Protein AF-A0AAW9HAJ2-F1 (afdb_monomer)

Solvent-accessible surface area (backbone atoms only — not comparable to full-atom values): 11663 Å² total; per-residue (Å²): 126,86,68,69,56,98,77,56,62,48,62,44,37,29,46,52,10,48,50,34,36,47,52,46,52,46,53,58,45,72,69,39,93,84,52,73,86,59,51,68,58,12,52,50,28,30,54,52,8,45,52,27,15,53,54,8,44,52,40,41,71,53,63,74,42,76,50,43,94,90,48,72,79,50,51,51,43,30,65,73,50,8,46,54,30,21,53,54,10,45,51,36,21,52,50,10,53,50,46,40,52,44,48,57,36,28,79,68,68,76,45,82,73,53,64,62,80,68,44,37,68,57,28,48,55,44,19,59,52,10,54,53,30,34,50,47,20,54,46,33,62,75,73,64,45,66,65,46,50,77,64,33,61,60,44,28,80,43,44,96,49,64,63,58,34,52,49,53,24,46,44,31,29,42,51,8,52,30,28,48,44,49,52,48,30,88,81,31,73,66,49,33,52,52,37,41,52,50,25,33,52,39,11,51,48,32,33,51,53,20,54,52,43,53,56,20,60,61,36,68,50,64,41,100,87,69,47,71,88

Structure (mmCIF, N/CA/C/O backbone):
data_AF-A0AAW9HAJ2-F1
#
_entry.id   AF-A0AAW9HAJ2-F1
#
loop_
_atom_site.group_PDB
_atom_site.id
_atom_site.type_symbol
_atom_site.label_atom_id
_atom_site.label_alt_id
_atom_site.label_comp_id
_atom_site.label_asym_id
_atom_site.label_entity_id
_atom_site.label_seq_id
_atom_site.pdbx_PDB_ins_code
_atom_site.Cartn_x
_atom_site.Cartn_y
_atom_site.Cartn_z
_atom_site.occupancy
_atom_site.B_iso_or_equiv
_atom_site.auth_seq_id
_atom_site.auth_comp_id
_atom_site.auth_asym_id
_atom_site.auth_atom_id
_atom_site.pdbx_PDB_model_num
ATOM 1 N N . MET A 1 1 ? 0.436 8.428 -34.132 1.00 35.56 1 MET A N 1
ATOM 2 C CA . MET A 1 1 ? 0.009 8.351 -32.719 1.00 35.56 1 MET A CA 1
ATOM 3 C C . MET A 1 1 ? 1.143 7.703 -31.962 1.00 35.56 1 MET A C 1
ATOM 5 O O . MET A 1 1 ? 1.607 6.671 -32.428 1.00 35.56 1 MET A O 1
ATOM 9 N N . LEU A 1 2 ? 1.625 8.312 -30.874 1.00 42.56 2 LEU A N 1
ATOM 10 C CA . LEU A 1 2 ? 2.469 7.583 -29.928 1.00 42.56 2 LEU A CA 1
ATOM 11 C C . LEU A 1 2 ? 1.650 6.361 -29.506 1.00 42.56 2 LEU A C 1
ATOM 13 O O . LEU A 1 2 ? 0.557 6.520 -28.963 1.00 42.56 2 LEU A O 1
ATOM 17 N N . MET A 1 3 ? 2.107 5.165 -29.874 1.00 46.59 3 MET A N 1
ATOM 18 C CA . MET A 1 3 ? 1.554 3.921 -29.351 1.00 46.59 3 MET A CA 1
ATOM 19 C C . MET A 1 3 ? 1.962 3.917 -27.883 1.00 46.59 3 MET A C 1
ATOM 21 O O . MET A 1 3 ? 3.061 3.500 -27.551 1.00 46.59 3 MET A O 1
ATOM 25 N N . GLN A 1 4 ? 1.165 4.547 -27.028 1.00 53.94 4 GLN A N 1
ATOM 26 C CA . GLN A 1 4 ? 1.404 4.564 -25.597 1.00 53.94 4 GLN A CA 1
ATOM 27 C C . GLN A 1 4 ? 0.392 3.615 -24.989 1.00 53.94 4 GLN A C 1
ATOM 29 O O . GLN A 1 4 ? 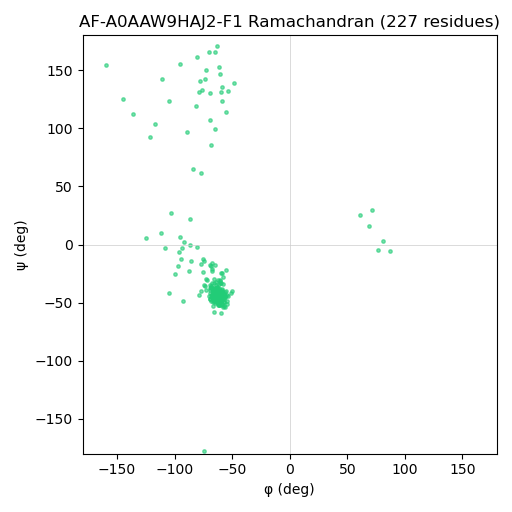-0.811 3.717 -25.241 1.00 53.94 4 GLN A O 1
ATOM 34 N N . GLY A 1 5 ? 0.912 2.639 -24.257 1.00 59.25 5 GLY A N 1
ATOM 35 C CA . GLY A 1 5 ? 0.073 1.680 -23.584 1.00 59.25 5 GLY A CA 1
ATOM 36 C C . GLY A 1 5 ? -0.821 2.314 -22.520 1.00 59.25 5 GLY A C 1
ATOM 37 O O . GLY A 1 5 ? -0.671 3.477 -22.149 1.00 59.25 5 GLY A O 1
ATOM 38 N N . ILE A 1 6 ? -1.749 1.526 -21.993 1.00 64.56 6 ILE A N 1
ATOM 39 C CA . ILE A 1 6 ? -2.512 1.856 -20.798 1.00 64.56 6 ILE A CA 1
ATOM 40 C C . ILE A 1 6 ? -1.527 1.908 -19.620 1.00 64.56 6 ILE A C 1
ATOM 42 O O . ILE A 1 6 ? -1.161 0.874 -19.064 1.00 64.56 6 ILE A O 1
ATOM 46 N N . THR A 1 7 ? -1.095 3.110 -19.235 1.00 67.12 7 THR A N 1
ATOM 47 C CA . THR A 1 7 ? -0.136 3.319 -18.143 1.00 67.12 7 THR A CA 1
ATOM 48 C C . THR A 1 7 ? -0.769 4.113 -17.000 1.00 67.12 7 THR A C 1
ATOM 50 O O . THR A 1 7 ? -0.946 5.328 -17.051 1.00 67.12 7 THR A O 1
ATOM 53 N N . TYR A 1 8 ? -1.118 3.411 -15.920 1.00 77.06 8 TYR A N 1
ATOM 54 C CA . TYR A 1 8 ? -1.532 4.025 -14.645 1.00 77.06 8 TYR A CA 1
ATOM 55 C C . TYR A 1 8 ? -0.473 3.868 -13.550 1.00 77.06 8 TYR A C 1
ATOM 57 O O . TYR A 1 8 ? -0.658 4.363 -12.436 1.00 77.06 8 TYR A O 1
ATOM 65 N N . ASN A 1 9 ? 0.622 3.170 -13.863 1.00 83.00 9 ASN A N 1
ATOM 66 C CA . ASN A 1 9 ? 1.674 2.748 -12.943 1.00 83.00 9 ASN A CA 1
ATOM 67 C C . ASN A 1 9 ? 2.199 3.892 -12.061 1.00 83.00 9 ASN A C 1
ATOM 69 O O . ASN A 1 9 ? 2.361 3.685 -10.864 1.00 83.00 9 ASN A O 1
ATOM 73 N N . THR A 1 10 ? 2.364 5.108 -12.590 1.00 88.38 10 THR A N 1
ATOM 74 C CA . THR A 1 10 ? 2.802 6.278 -11.807 1.00 88.38 10 THR A CA 1
ATOM 75 C C . THR A 1 10 ? 1.835 6.631 -10.683 1.00 88.38 10 THR A C 1
ATOM 77 O O . THR A 1 10 ? 2.229 6.758 -9.525 1.00 88.38 10 THR A O 1
ATOM 80 N N . THR A 1 11 ? 0.548 6.779 -11.002 1.00 92.19 11 THR A N 1
ATOM 81 C CA . THR A 1 11 ? -0.462 7.153 -10.006 1.00 92.19 11 THR A CA 1
ATOM 82 C C . THR A 1 11 ? -0.766 5.984 -9.076 1.00 92.19 11 THR A C 1
ATOM 84 O O . THR A 1 11 ? -0.967 6.190 -7.882 1.00 92.19 11 THR A O 1
ATOM 87 N N . MET A 1 12 ? -0.755 4.749 -9.585 1.00 94.25 12 MET A N 1
ATOM 88 C CA . MET A 1 12 ? -0.900 3.540 -8.769 1.00 94.25 12 MET A CA 1
ATOM 89 C C . MET A 1 12 ? 0.231 3.422 -7.743 1.00 94.25 12 MET A C 1
ATOM 91 O O . MET A 1 12 ? -0.046 3.197 -6.567 1.00 94.25 12 MET A O 1
ATOM 95 N N . ALA A 1 13 ? 1.480 3.644 -8.157 1.00 94.38 13 ALA A N 1
ATOM 96 C CA . ALA A 1 13 ? 2.642 3.664 -7.274 1.00 94.38 13 ALA A CA 1
ATOM 97 C C . ALA A 1 13 ? 2.538 4.778 -6.217 1.00 94.38 13 ALA A C 1
ATOM 99 O O . ALA A 1 13 ? 2.788 4.529 -5.033 1.00 94.38 13 ALA A O 1
ATOM 100 N N . LEU A 1 14 ? 2.071 5.974 -6.603 1.00 96.88 14 LEU A N 1
ATOM 101 C CA . LEU A 1 14 ? 1.859 7.079 -5.665 1.00 96.88 14 LEU A CA 1
ATOM 102 C C . LEU A 1 14 ? 0.815 6.705 -4.609 1.00 96.88 14 LEU A C 1
ATOM 104 O O . LEU A 1 14 ? 1.033 6.913 -3.414 1.00 96.88 14 LEU A O 1
ATOM 108 N N . VAL A 1 15 ? -0.315 6.144 -5.043 1.00 97.94 15 VAL A N 1
ATOM 109 C CA . VAL A 1 15 ? -1.406 5.737 -4.152 1.00 97.94 15 VAL A CA 1
ATOM 110 C C . VAL A 1 15 ? -0.981 4.574 -3.258 1.00 97.94 15 VAL A C 1
ATOM 112 O O . VAL A 1 15 ? -1.297 4.594 -2.070 1.00 97.94 15 VAL A O 1
ATOM 115 N N . ALA A 1 16 ? -0.212 3.609 -3.765 1.00 97.88 16 ALA A N 1
ATOM 116 C CA . ALA A 1 16 ? 0.361 2.534 -2.957 1.00 97.88 16 ALA A CA 1
ATOM 117 C C . ALA A 1 16 ? 1.273 3.092 -1.849 1.00 97.88 16 ALA A C 1
ATOM 119 O O . ALA A 1 16 ? 1.088 2.767 -0.673 1.00 97.88 16 ALA A O 1
ATOM 120 N N . GLY A 1 17 ? 2.192 4.000 -2.194 1.00 98.19 17 GLY A N 1
ATOM 121 C CA . GLY A 1 17 ? 3.050 4.674 -1.219 1.00 98.19 17 GLY A CA 1
ATOM 122 C C . GLY A 1 17 ? 2.258 5.484 -0.187 1.00 98.19 17 GLY A C 1
ATOM 123 O O . GLY A 1 17 ? 2.519 5.391 1.016 1.00 98.19 17 GLY A O 1
ATOM 124 N N . ALA A 1 18 ? 1.229 6.212 -0.630 1.00 98.50 18 ALA A N 1
ATOM 125 C CA . ALA A 1 18 ? 0.335 6.960 0.250 1.00 98.50 18 ALA A CA 1
ATOM 126 C C . ALA A 1 18 ? -0.416 6.040 1.225 1.00 98.50 18 ALA A C 1
ATOM 128 O O . ALA A 1 18 ? -0.441 6.327 2.421 1.00 98.50 18 ALA A O 1
ATOM 129 N N . ILE A 1 19 ? -0.970 4.915 0.757 1.00 98.62 19 ILE A N 1
ATOM 130 C CA . ILE A 1 19 ? -1.627 3.913 1.612 1.00 98.62 19 ILE A CA 1
ATOM 131 C C . ILE A 1 19 ? -0.654 3.409 2.680 1.00 98.62 19 ILE A C 1
ATOM 133 O O . ILE A 1 19 ? -1.012 3.381 3.856 1.00 98.62 19 ILE A O 1
ATOM 137 N N . MET A 1 20 ? 0.583 3.063 2.310 1.00 98.62 20 MET A N 1
ATOM 138 C CA . MET A 1 20 ? 1.588 2.577 3.263 1.00 98.62 20 MET A CA 1
ATOM 139 C C . MET A 1 20 ? 1.881 3.604 4.367 1.00 98.62 20 MET A C 1
ATOM 141 O O . MET A 1 20 ? 1.868 3.263 5.553 1.00 98.62 20 MET A O 1
ATOM 145 N N . VAL A 1 21 ? 2.076 4.875 4.008 1.00 98.69 21 VAL A N 1
ATOM 146 C CA . VAL A 1 21 ? 2.273 5.953 4.993 1.00 98.69 21 VAL A CA 1
ATOM 147 C C . VAL A 1 21 ? 1.026 6.136 5.865 1.00 98.69 21 VAL A C 1
ATOM 149 O O . VAL A 1 21 ? 1.134 6.212 7.093 1.00 98.69 21 VAL A O 1
ATOM 152 N N . LEU A 1 22 ? -0.162 6.162 5.257 1.00 98.38 22 LEU A N 1
ATOM 153 C CA . LEU A 1 22 ? -1.435 6.346 5.954 1.00 98.38 22 LEU A CA 1
ATOM 154 C C . LEU A 1 22 ? -1.738 5.205 6.926 1.00 98.38 22 LEU A C 1
ATOM 156 O O . LEU A 1 22 ? -2.241 5.479 8.009 1.00 98.38 22 LEU A O 1
ATOM 160 N N . VAL A 1 23 ? -1.391 3.956 6.608 1.00 97.81 23 VAL A N 1
ATOM 161 C CA . VAL A 1 23 ? -1.537 2.811 7.525 1.00 97.81 23 VAL A CA 1
ATOM 162 C C . VAL A 1 23 ? -0.717 3.022 8.798 1.00 97.81 23 VAL A C 1
ATOM 164 O O . VAL A 1 23 ? -1.218 2.779 9.896 1.00 97.81 23 VAL A O 1
ATOM 167 N N . VAL A 1 24 ? 0.514 3.529 8.684 1.00 97.88 24 VAL A N 1
ATOM 168 C CA . VAL A 1 24 ? 1.360 3.811 9.856 1.00 97.88 24 VAL A CA 1
ATOM 169 C C . VAL A 1 24 ? 0.771 4.938 10.704 1.00 97.88 24 VAL A C 1
ATOM 171 O O . VAL A 1 24 ? 0.754 4.843 11.933 1.00 97.88 24 VAL A O 1
ATOM 174 N N . LEU A 1 25 ? 0.272 6.002 10.073 1.00 97.56 25 LEU A N 1
ATOM 175 C CA . LEU A 1 25 ? -0.357 7.115 10.786 1.00 97.56 25 LEU A CA 1
ATOM 176 C C . LEU A 1 25 ? -1.681 6.696 11.442 1.00 97.56 25 LEU A C 1
ATOM 178 O O . LEU A 1 25 ? -1.904 7.004 12.613 1.00 97.56 25 LEU A O 1
ATOM 182 N N . PHE A 1 26 ? -2.506 5.930 10.728 1.00 97.44 26 PHE A N 1
ATOM 183 C CA . PHE A 1 26 ? -3.736 5.340 11.241 1.00 97.44 26 PHE A CA 1
ATOM 184 C C . PHE A 1 26 ? -3.458 4.472 12.464 1.00 97.44 26 PHE A C 1
ATOM 186 O O . PHE A 1 26 ? -4.088 4.676 13.494 1.00 97.44 26 PHE A O 1
ATOM 193 N N . ALA A 1 27 ? -2.482 3.562 12.395 1.00 95.31 27 ALA A N 1
ATOM 194 C CA . ALA A 1 27 ? -2.138 2.689 13.515 1.00 95.31 27 ALA A CA 1
ATOM 195 C C . ALA A 1 27 ? -1.731 3.486 14.766 1.00 95.31 27 ALA A C 1
ATOM 197 O O . ALA A 1 27 ? -2.123 3.134 15.876 1.00 95.31 27 ALA A O 1
ATOM 198 N N . ARG A 1 28 ? -0.995 4.596 14.599 1.00 93.94 28 ARG A N 1
ATOM 199 C CA . ARG A 1 28 ? -0.641 5.495 15.713 1.00 93.94 28 ARG A CA 1
ATOM 200 C C . ARG A 1 28 ? -1.865 6.177 16.322 1.00 93.94 28 ARG A C 1
ATOM 202 O O . ARG A 1 28 ? -1.943 6.278 17.542 1.00 93.94 28 ARG A O 1
ATOM 209 N N . VAL A 1 29 ? -2.797 6.648 15.492 1.00 95.06 29 VAL A N 1
ATOM 210 C CA . VAL A 1 29 ? -4.038 7.282 15.964 1.00 95.06 29 VAL A CA 1
ATOM 211 C C . VAL A 1 29 ? -4.936 6.256 16.648 1.00 95.06 29 VAL A C 1
ATOM 213 O O . VAL A 1 29 ? -5.364 6.490 17.768 1.00 95.06 29 VAL A O 1
ATOM 216 N N . ALA A 1 30 ? -5.161 5.106 16.019 1.00 94.25 30 ALA A N 1
ATOM 217 C CA . ALA A 1 30 ? -6.000 4.027 16.528 1.00 94.25 30 ALA A CA 1
ATOM 218 C C . ALA A 1 30 ? -5.483 3.427 17.847 1.00 94.25 30 ALA A C 1
ATOM 220 O O . ALA A 1 30 ? -6.275 2.976 18.667 1.00 94.25 30 ALA A O 1
ATOM 221 N N . ALA A 1 31 ? -4.166 3.436 18.076 1.00 91.56 31 ALA A N 1
ATOM 222 C CA . ALA A 1 31 ? -3.573 2.974 19.329 1.00 91.56 31 ALA A CA 1
ATOM 223 C C . ALA A 1 31 ? -3.751 3.957 20.503 1.00 91.56 31 ALA A C 1
ATOM 225 O O . ALA A 1 31 ? -3.468 3.591 21.644 1.00 91.56 31 ALA A O 1
ATOM 226 N N . ASN A 1 32 ? -4.179 5.200 20.257 1.00 92.19 32 ASN A N 1
ATOM 227 C CA . ASN A 1 32 ? -4.417 6.179 21.314 1.00 92.19 32 ASN A CA 1
ATOM 228 C C . ASN A 1 32 ? -5.804 5.949 21.948 1.00 92.19 32 ASN A C 1
ATOM 230 O O . ASN A 1 32 ? -6.798 6.118 21.250 1.00 92.19 32 ASN A O 1
ATOM 234 N N . PRO A 1 33 ? -5.918 5.660 23.260 1.00 84.44 33 PRO A N 1
ATOM 235 C CA . PRO A 1 33 ? -7.215 5.440 23.914 1.00 84.44 33 PRO A CA 1
ATOM 236 C C . PRO A 1 33 ? -8.186 6.625 23.816 1.00 84.44 33 PRO A C 1
ATOM 238 O O . PRO A 1 33 ? -9.394 6.439 23.890 1.00 84.44 33 PRO A O 1
ATOM 241 N N . ASN A 1 34 ? -7.658 7.840 23.637 1.00 87.81 34 ASN A N 1
ATOM 242 C CA . ASN A 1 34 ? -8.431 9.075 23.499 1.00 87.81 34 ASN A CA 1
ATOM 243 C C . ASN A 1 34 ? -8.509 9.540 22.037 1.00 87.81 34 ASN A C 1
ATOM 245 O O . ASN A 1 34 ? -8.564 10.744 21.762 1.00 87.81 34 ASN A O 1
ATOM 249 N N . HIS A 1 35 ? -8.415 8.613 21.081 1.00 88.44 35 HIS A N 1
ATOM 250 C CA . HIS A 1 35 ? -8.493 8.964 19.674 1.00 88.44 35 HIS A CA 1
ATOM 251 C C . HIS A 1 35 ? -9.840 9.620 19.347 1.00 88.44 35 HIS A C 1
ATOM 253 O O . HIS A 1 35 ? -10.886 9.299 19.908 1.00 88.44 35 HIS A O 1
ATOM 259 N N . ARG A 1 36 ? -9.811 10.560 18.399 1.00 88.38 36 ARG A N 1
ATOM 260 C CA . ARG A 1 36 ? -11.035 11.081 17.781 1.00 88.38 36 ARG A CA 1
ATOM 261 C C . ARG A 1 36 ? -11.605 10.040 16.815 1.00 88.38 36 ARG A C 1
ATOM 263 O O . ARG A 1 36 ? -11.047 8.958 16.662 1.00 88.38 36 ARG A O 1
ATOM 270 N N . THR A 1 37 ? -12.694 10.392 16.142 1.00 92.38 37 THR A N 1
ATOM 271 C CA . THR A 1 37 ? -13.308 9.537 15.124 1.00 92.38 37 THR A CA 1
ATOM 272 C C . THR A 1 37 ? -12.295 8.981 14.110 1.00 92.38 37 THR A C 1
ATOM 274 O O . THR A 1 37 ? -11.383 9.681 13.656 1.00 92.38 37 THR A O 1
ATOM 277 N N . LEU A 1 38 ? -12.467 7.710 13.756 1.00 96.12 38 LEU A N 1
ATOM 278 C CA . LEU A 1 38 ? -11.689 6.986 12.756 1.00 96.12 38 LEU A CA 1
ATOM 279 C C . LEU A 1 38 ? -12.333 7.031 11.365 1.00 96.12 38 LEU A C 1
ATOM 281 O O . LEU A 1 38 ? -11.728 6.569 10.396 1.00 96.12 38 LEU A O 1
ATOM 285 N N . ALA A 1 39 ? -13.509 7.643 11.233 1.00 96.06 39 ALA A N 1
ATOM 286 C CA . ALA A 1 39 ? -14.279 7.637 10.000 1.00 96.06 39 ALA A CA 1
ATOM 287 C C . ALA A 1 39 ? -13.522 8.289 8.839 1.00 96.06 39 ALA A C 1
ATOM 289 O O . ALA A 1 39 ? -13.567 7.796 7.714 1.00 96.06 39 ALA A O 1
ATOM 290 N N . GLY A 1 40 ? -12.763 9.357 9.113 1.00 97.00 40 GLY A N 1
ATOM 291 C CA . GLY A 1 40 ? -11.904 9.997 8.113 1.00 97.00 40 GLY A CA 1
ATOM 292 C C . GLY A 1 40 ? -10.839 9.048 7.550 1.00 97.00 40 GLY A C 1
ATOM 293 O O . GLY A 1 40 ? -10.615 9.020 6.340 1.00 97.00 40 GLY A O 1
ATOM 294 N N . TRP A 1 41 ? -10.241 8.206 8.399 1.00 97.69 41 TRP A N 1
ATOM 295 C CA . TRP A 1 41 ? -9.298 7.167 7.969 1.00 97.69 41 TRP A CA 1
ATOM 296 C C . TRP A 1 41 ? -10.001 6.083 7.157 1.00 97.69 41 TRP A C 1
ATOM 298 O O . TRP A 1 41 ? -9.522 5.715 6.087 1.00 97.69 41 TRP A O 1
ATOM 308 N N . GLY A 1 42 ? -11.167 5.627 7.622 1.00 98.19 42 GLY A N 1
ATOM 309 C CA . GLY A 1 42 ? -11.997 4.660 6.908 1.00 98.19 42 GLY A CA 1
ATOM 310 C C . GLY A 1 42 ? -12.323 5.114 5.483 1.00 98.19 42 GLY A C 1
ATOM 311 O O . GLY A 1 42 ? -12.036 4.392 4.532 1.00 98.19 42 GLY A O 1
ATOM 312 N N . TRP A 1 43 ? -12.825 6.340 5.312 1.00 98.50 43 TRP A N 1
ATOM 313 C CA . TRP A 1 43 ? -13.105 6.910 3.989 1.00 98.50 43 TRP A CA 1
ATOM 314 C C . TRP A 1 43 ? -11.855 7.110 3.131 1.00 98.50 43 TRP A C 1
ATOM 316 O O . TRP A 1 43 ? -11.909 6.895 1.922 1.00 98.50 43 TRP A O 1
ATOM 326 N N . THR A 1 44 ? -10.722 7.460 3.741 1.00 98.44 44 THR A N 1
ATOM 327 C CA . THR A 1 44 ? -9.448 7.578 3.017 1.00 98.44 44 THR A CA 1
ATOM 328 C C . THR A 1 44 ? -9.008 6.226 2.453 1.00 98.44 44 THR A C 1
ATOM 330 O O . THR A 1 44 ? -8.629 6.145 1.284 1.00 98.44 44 THR A O 1
ATOM 333 N N . PHE A 1 45 ? -9.111 5.146 3.234 1.00 98.69 45 PHE A N 1
ATOM 334 C CA . PHE A 1 45 ? -8.801 3.792 2.762 1.00 98.69 45 PHE A CA 1
ATOM 335 C C . PHE A 1 45 ? -9.817 3.277 1.740 1.00 98.69 45 PHE A C 1
ATOM 337 O O . PHE A 1 45 ? -9.427 2.620 0.780 1.00 98.69 45 PHE A O 1
ATOM 344 N N . VAL A 1 46 ? -11.099 3.632 1.877 1.00 98.75 46 VAL A N 1
ATOM 345 C CA . VAL A 1 46 ? -12.104 3.371 0.836 1.00 98.75 46 VAL A CA 1
ATOM 346 C C . VAL A 1 46 ? -11.698 4.046 -0.475 1.00 98.75 46 VAL A C 1
ATOM 348 O O . VAL A 1 46 ? -11.628 3.383 -1.502 1.00 98.75 46 VAL A O 1
ATOM 351 N N . ALA A 1 47 ? -11.387 5.342 -0.460 1.00 98.56 47 ALA A N 1
ATOM 352 C CA . ALA A 1 47 ? -11.064 6.083 -1.677 1.00 98.56 47 ALA A CA 1
ATOM 353 C C . ALA A 1 47 ? -9.771 5.585 -2.343 1.00 98.56 47 ALA A C 1
ATOM 355 O O . ALA A 1 47 ? -9.758 5.270 -3.532 1.00 98.56 47 ALA A O 1
ATOM 356 N N . THR A 1 48 ? -8.690 5.475 -1.569 1.00 98.56 48 THR A N 1
ATOM 357 C CA . THR A 1 48 ? -7.378 5.044 -2.081 1.00 98.56 48 THR A CA 1
ATOM 358 C C . THR A 1 48 ? -7.372 3.568 -2.482 1.00 98.56 48 THR A C 1
ATOM 360 O O . THR A 1 48 ? -6.836 3.223 -3.534 1.00 98.56 48 THR A O 1
ATOM 363 N N . GLY A 1 49 ? -8.036 2.703 -1.710 1.00 98.50 49 GLY A N 1
ATOM 364 C CA . GLY A 1 49 ? -8.220 1.293 -2.041 1.00 98.50 49 GLY A CA 1
ATOM 365 C C . GLY A 1 49 ? -9.077 1.080 -3.288 1.00 98.50 49 GLY A C 1
ATOM 366 O O . GLY A 1 49 ? -8.703 0.289 -4.148 1.00 98.50 49 GLY A O 1
ATOM 367 N N . ALA A 1 50 ? -10.181 1.821 -3.442 1.00 98.50 50 ALA A N 1
ATOM 368 C CA . ALA A 1 50 ? -11.003 1.761 -4.652 1.00 98.50 50 ALA A CA 1
ATOM 369 C C . ALA A 1 50 ? -10.211 2.198 -5.886 1.00 98.50 50 ALA A C 1
ATOM 371 O O . ALA A 1 50 ? -10.235 1.501 -6.896 1.00 98.50 50 ALA A O 1
ATOM 372 N N . PHE A 1 51 ? -9.478 3.313 -5.798 1.00 97.88 51 PHE A N 1
ATOM 373 C CA . PHE A 1 51 ? -8.636 3.785 -6.895 1.00 97.88 51 PHE A CA 1
ATOM 374 C C . PHE A 1 51 ? -7.627 2.711 -7.320 1.00 97.88 51 PHE A C 1
ATOM 376 O O . PHE A 1 51 ? -7.580 2.331 -8.491 1.00 97.88 51 PHE A O 1
ATOM 383 N N . LEU A 1 52 ? -6.851 2.190 -6.364 1.00 97.06 52 LEU A N 1
ATOM 384 C CA . LEU A 1 52 ? -5.805 1.207 -6.640 1.00 97.06 52 LEU A CA 1
ATOM 385 C C . LEU A 1 52 ? -6.390 -0.128 -7.130 1.00 97.06 52 LEU A C 1
ATOM 387 O O . LEU A 1 52 ? -5.875 -0.723 -8.072 1.00 97.06 52 LEU A O 1
ATOM 391 N N . GLY A 1 53 ? -7.508 -0.557 -6.542 1.00 97.25 53 GLY A N 1
ATOM 392 C CA . GLY A 1 53 ? -8.202 -1.789 -6.898 1.00 97.25 53 GLY A CA 1
ATOM 393 C C . GLY A 1 53 ? -8.796 -1.737 -8.304 1.00 97.25 53 GLY A C 1
ATOM 394 O O . GLY A 1 53 ? -8.562 -2.640 -9.097 1.00 97.25 53 GLY A O 1
ATOM 395 N N . ILE A 1 54 ? -9.525 -0.670 -8.645 1.00 96.56 54 ILE A N 1
ATOM 396 C CA . ILE A 1 54 ? -10.157 -0.51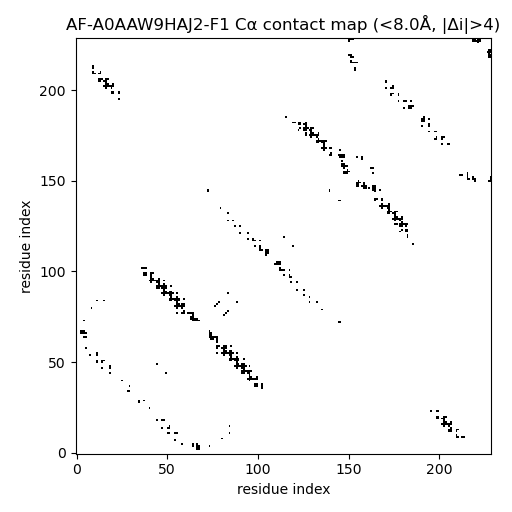1 -9.965 1.00 96.56 54 ILE A CA 1
ATOM 397 C C . ILE A 1 54 ? -9.098 -0.411 -11.063 1.00 96.56 54 ILE A C 1
ATOM 399 O O . ILE A 1 54 ? -9.196 -1.111 -12.070 1.00 96.56 54 ILE A O 1
ATOM 403 N N . THR A 1 55 ? -8.076 0.427 -10.868 1.00 93.75 55 THR A N 1
ATOM 404 C CA . THR A 1 55 ? -6.993 0.574 -11.853 1.00 93.75 55 THR A CA 1
ATOM 405 C C . THR A 1 55 ? -6.185 -0.714 -12.009 1.00 93.75 55 THR A C 1
ATOM 407 O O . THR A 1 55 ? -5.899 -1.109 -13.138 1.00 93.75 55 THR A O 1
ATOM 410 N N . GLY A 1 56 ? -5.911 -1.428 -10.912 1.00 93.31 56 GLY A N 1
ATOM 411 C CA . GLY A 1 56 ? -5.254 -2.734 -10.942 1.00 93.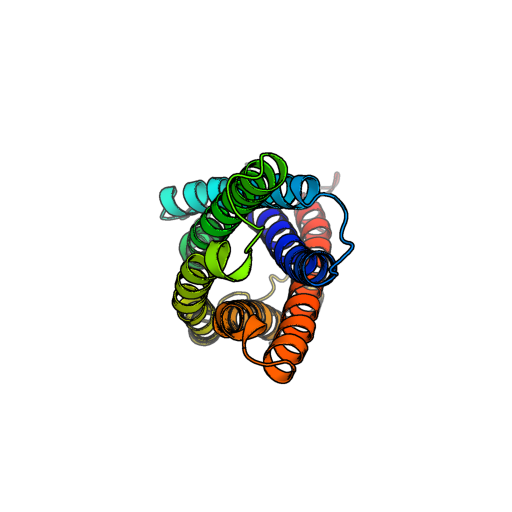31 56 GLY A CA 1
ATOM 412 C C . GLY A 1 56 ? -6.077 -3.815 -11.644 1.00 93.31 56 GLY A C 1
ATOM 413 O O . GLY A 1 56 ? -5.543 -4.534 -12.487 1.00 93.31 56 GLY A O 1
ATOM 414 N N . ILE A 1 57 ? -7.384 -3.912 -11.361 1.00 93.19 57 ILE A N 1
ATOM 415 C CA . ILE A 1 57 ? -8.289 -4.854 -12.045 1.00 93.19 57 ILE A CA 1
ATOM 416 C C . ILE A 1 5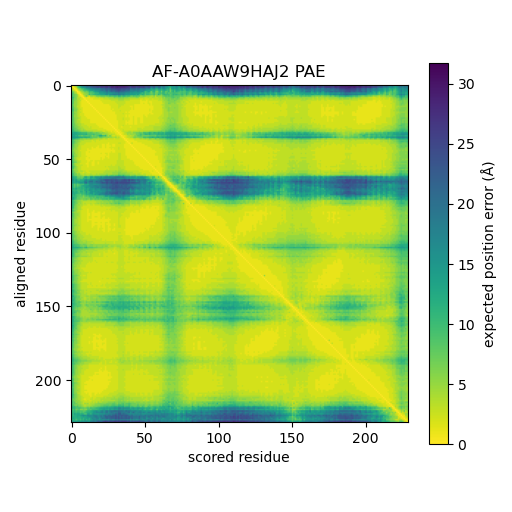7 ? -8.308 -4.556 -13.539 1.00 93.19 57 ILE A C 1
ATOM 418 O O . ILE A 1 57 ? -8.148 -5.471 -14.341 1.00 93.19 57 ILE A O 1
ATOM 422 N N . HIS A 1 58 ? -8.484 -3.287 -13.915 1.00 90.44 58 HIS A N 1
ATOM 423 C CA . HIS A 1 58 ? -8.513 -2.894 -15.318 1.00 90.44 58 HIS A CA 1
ATOM 424 C C . HIS A 1 58 ? -7.225 -3.324 -16.027 1.00 90.44 58 HIS A C 1
ATOM 426 O O . HIS A 1 58 ? -7.291 -4.022 -17.031 1.00 90.44 58 HIS A O 1
ATOM 432 N N . MET A 1 59 ? -6.068 -3.017 -15.441 1.00 86.38 59 MET A N 1
ATOM 433 C CA . MET A 1 59 ? -4.764 -3.385 -15.987 1.00 86.38 59 MET A CA 1
ATOM 434 C C . MET A 1 59 ? -4.545 -4.906 -16.066 1.00 86.38 59 MET A C 1
ATOM 436 O O . MET A 1 59 ? -3.954 -5.395 -17.026 1.00 86.38 59 MET A O 1
ATOM 440 N N . THR A 1 60 ? -5.049 -5.662 -15.086 1.00 86.19 60 THR A N 1
ATOM 441 C CA . THR A 1 60 ? -4.980 -7.135 -15.060 1.00 86.19 60 THR A CA 1
ATOM 442 C C . THR A 1 60 ? -5.836 -7.752 -16.168 1.00 86.19 60 THR A C 1
ATOM 444 O O . THR A 1 60 ? -5.400 -8.678 -16.848 1.00 86.19 60 THR A O 1
ATOM 447 N N . LEU A 1 61 ? -7.050 -7.233 -16.371 1.00 84.81 61 LEU A N 1
ATOM 448 C CA . LEU A 1 61 ? -8.008 -7.752 -17.351 1.00 84.81 61 LEU A CA 1
ATOM 449 C C . LEU A 1 61 ? -7.687 -7.350 -18.795 1.00 84.81 61 LEU A C 1
ATOM 451 O O . LEU A 1 61 ? -8.191 -7.980 -19.719 1.00 84.81 61 LEU A O 1
ATOM 455 N N . THR A 1 62 ? -6.840 -6.343 -19.010 1.00 78.00 62 THR A N 1
ATOM 456 C CA . THR A 1 62 ? -6.376 -5.940 -20.347 1.00 78.00 62 THR A CA 1
ATOM 457 C C . THR A 1 62 ? -5.147 -6.728 -20.819 1.00 78.00 62 THR A C 1
ATOM 459 O O . THR A 1 62 ? -4.403 -6.254 -21.675 1.00 78.00 62 THR A O 1
ATOM 462 N N . TRP A 1 63 ? -4.899 -7.917 -20.258 1.00 65.38 63 TRP A N 1
ATOM 463 C CA . TRP A 1 63 ? -3.788 -8.784 -20.654 1.00 65.38 63 TRP A CA 1
ATOM 464 C C . TRP A 1 63 ? -4.017 -9.470 -22.016 1.00 65.38 63 TRP A C 1
ATOM 466 O O . TRP A 1 63 ? -5.129 -9.942 -22.273 1.00 65.38 63 TRP A O 1
ATOM 476 N N . PRO A 1 64 ? -2.964 -9.631 -22.846 1.00 66.19 64 PRO A N 1
ATOM 477 C CA . PRO A 1 64 ? -1.618 -9.058 -22.708 1.00 66.19 64 PRO A CA 1
ATOM 478 C C . PRO A 1 64 ? -1.544 -7.583 -23.128 1.00 66.19 64 PRO A C 1
ATOM 480 O O . PRO A 1 64 ? -2.102 -7.198 -24.153 1.00 66.19 64 PRO A O 1
ATOM 483 N N . LEU A 1 65 ? -0.775 -6.764 -22.390 1.00 58.69 65 LEU A N 1
ATOM 484 C CA . LEU A 1 65 ? -0.413 -5.402 -22.816 1.00 58.69 65 LEU A CA 1
ATOM 485 C C . LEU A 1 65 ? 0.701 -5.454 -23.883 1.00 58.69 65 LEU A C 1
ATOM 487 O O . LEU A 1 65 ? 1.797 -4.931 -23.713 1.00 58.69 65 LEU A O 1
ATOM 491 N N . ALA A 1 66 ? 0.431 -6.080 -25.027 1.00 56.34 66 ALA A N 1
ATOM 492 C CA . ALA A 1 66 ? 1.262 -5.931 -26.222 1.00 56.34 66 ALA A CA 1
ATOM 493 C C . ALA A 1 66 ? 0.826 -4.660 -26.970 1.00 56.34 66 ALA A C 1
ATOM 495 O O . ALA A 1 66 ? 0.223 -4.720 -28.035 1.00 56.34 66 ALA A O 1
ATOM 496 N N . GLN A 1 67 ? 1.024 -3.497 -26.348 1.00 55.34 67 GLN A N 1
ATOM 497 C CA . GLN A 1 6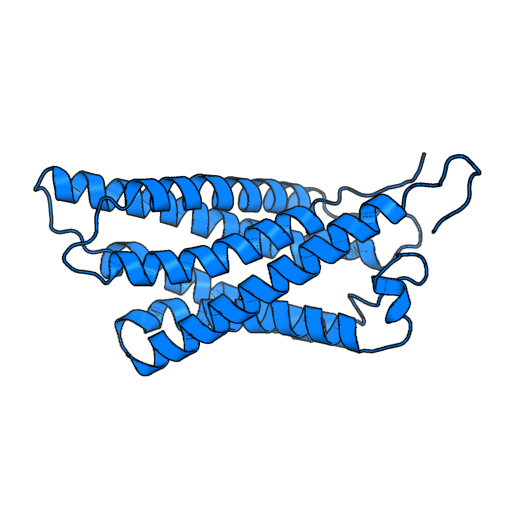7 ? 0.543 -2.215 -26.887 1.00 55.34 67 GLN A CA 1
ATOM 498 C C . GLN A 1 67 ? 1.605 -1.478 -27.709 1.00 55.34 67 GLN A C 1
ATOM 500 O O . GLN A 1 67 ? 1.277 -0.531 -28.417 1.00 55.34 67 GLN A O 1
ATOM 505 N N . ILE A 1 68 ? 2.865 -1.917 -27.636 1.00 55.97 68 ILE A N 1
ATOM 506 C CA . ILE A 1 68 ? 3.984 -1.367 -28.400 1.00 55.97 68 ILE A CA 1
ATOM 507 C C . ILE A 1 68 ? 4.809 -2.537 -28.934 1.00 55.97 68 ILE A C 1
ATOM 509 O O . ILE A 1 68 ? 5.439 -3.262 -28.158 1.00 55.97 68 ILE A O 1
ATOM 513 N N . ASP A 1 69 ? 4.811 -2.722 -30.253 1.00 59.41 69 ASP A N 1
ATOM 514 C CA . ASP A 1 69 ? 5.627 -3.751 -30.898 1.00 59.41 69 ASP A CA 1
ATOM 515 C C . ASP A 1 69 ? 7.115 -3.524 -30.580 1.00 59.41 69 ASP A C 1
ATOM 517 O O . ASP A 1 69 ? 7.664 -2.448 -30.816 1.00 59.41 69 ASP A O 1
ATOM 521 N N . GLY A 1 70 ? 7.769 -4.544 -30.014 1.00 58.81 70 GLY A N 1
ATOM 522 C CA . GLY A 1 70 ? 9.194 -4.519 -29.662 1.00 58.81 70 GLY A CA 1
ATOM 523 C C . GLY A 1 70 ? 9.544 -3.961 -28.273 1.00 58.81 70 GLY A C 1
ATOM 524 O O . GLY A 1 70 ? 10.702 -4.071 -27.868 1.00 58.81 70 GLY A O 1
ATOM 525 N N . ALA A 1 71 ? 8.590 -3.421 -27.504 1.00 55.31 71 ALA A N 1
ATOM 526 C CA . ALA A 1 71 ? 8.860 -2.922 -26.151 1.00 55.31 71 ALA A CA 1
ATOM 527 C C . ALA A 1 71 ? 8.680 -4.025 -25.091 1.00 55.31 71 ALA A C 1
ATOM 529 O O . ALA A 1 71 ? 7.577 -4.288 -24.613 1.00 55.31 71 ALA A O 1
ATOM 530 N N . PHE A 1 72 ? 9.784 -4.663 -24.687 1.00 57.81 72 PHE A N 1
ATOM 531 C CA . PHE A 1 72 ? 9.767 -5.717 -23.662 1.00 57.81 72 PHE A CA 1
ATOM 532 C C . PHE A 1 72 ? 9.244 -5.223 -22.301 1.00 57.81 72 PHE A C 1
ATOM 534 O O . PHE A 1 72 ? 8.561 -5.974 -21.605 1.00 57.81 72 PHE A O 1
ATOM 541 N N . CYS A 1 73 ? 9.501 -3.957 -21.947 1.00 56.12 73 CYS A N 1
ATOM 542 C CA . CYS A 1 73 ? 9.102 -3.377 -20.661 1.00 56.12 73 CYS A CA 1
ATOM 543 C C . CYS A 1 73 ? 7.585 -3.428 -20.413 1.00 56.12 73 CYS A C 1
ATOM 545 O O . CYS A 1 73 ? 7.186 -3.753 -19.303 1.00 56.12 73 CYS A O 1
ATOM 547 N N . CYS A 1 74 ? 6.754 -3.201 -21.436 1.00 57.41 74 CYS A N 1
ATOM 548 C CA . CYS A 1 74 ? 5.298 -3.091 -21.281 1.00 57.41 74 CYS A CA 1
ATOM 549 C C . CYS A 1 74 ? 4.554 -4.437 -21.322 1.00 57.41 74 CYS A C 1
ATOM 551 O O . CYS A 1 74 ? 3.389 -4.517 -20.940 1.00 57.41 74 CYS A O 1
ATOM 553 N N . SER A 1 75 ? 5.217 -5.508 -21.769 1.00 59.56 75 SER A N 1
ATOM 554 C CA . SER A 1 75 ? 4.582 -6.814 -22.016 1.00 59.56 75 SER A CA 1
ATOM 555 C C . SER A 1 75 ? 4.085 -7.532 -20.752 1.00 59.56 75 SER A C 1
ATOM 557 O O . SER A 1 75 ? 3.212 -8.397 -20.831 1.00 59.56 75 SER A O 1
ATOM 559 N N . VAL A 1 76 ? 4.628 -7.162 -19.591 1.00 64.50 76 VAL A N 1
ATOM 560 C CA . VAL A 1 76 ? 4.418 -7.825 -18.291 1.00 64.50 76 VAL A CA 1
ATOM 561 C C . VAL A 1 76 ? 3.905 -6.877 -17.204 1.00 64.50 76 VAL A C 1
ATOM 563 O O . VAL A 1 76 ? 3.752 -7.278 -16.049 1.00 64.50 76 VAL A O 1
ATOM 566 N N . ASP A 1 77 ? 3.600 -5.631 -17.571 1.00 67.56 77 ASP A N 1
ATOM 567 C CA . ASP A 1 77 ? 3.167 -4.583 -16.646 1.00 67.56 77 ASP A CA 1
ATOM 568 C C . ASP A 1 77 ? 1.868 -4.951 -15.901 1.00 67.56 77 ASP A C 1
ATOM 570 O O . ASP A 1 77 ? 1.666 -4.567 -14.748 1.00 67.56 77 ASP A O 1
ATOM 574 N N . ASN A 1 78 ? 0.980 -5.738 -16.516 1.00 73.06 78 ASN A N 1
ATOM 575 C CA . ASN A 1 78 ? -0.246 -6.207 -15.865 1.00 73.06 78 ASN A CA 1
ATOM 576 C C . ASN A 1 78 ? 0.022 -7.145 -14.683 1.00 73.06 78 ASN A C 1
ATOM 578 O O . ASN A 1 78 ? -0.697 -7.081 -13.690 1.00 73.06 78 ASN A O 1
ATOM 582 N N . ILE A 1 79 ? 1.034 -8.007 -14.786 1.00 79.81 79 ILE A N 1
ATOM 583 C CA . ILE A 1 79 ? 1.353 -8.979 -13.740 1.00 79.81 79 ILE A CA 1
ATOM 584 C C . ILE A 1 79 ? 2.103 -8.264 -12.619 1.00 79.81 79 ILE A C 1
ATOM 586 O O . ILE A 1 79 ? 1.805 -8.456 -11.445 1.00 79.81 79 ILE A O 1
ATOM 590 N N . THR A 1 80 ? 3.059 -7.402 -12.960 1.00 82.75 80 THR A N 1
ATOM 591 C CA . THR A 1 80 ? 3.888 -6.736 -11.952 1.00 82.75 80 THR A CA 1
ATOM 592 C C . THR A 1 80 ? 3.179 -5.587 -11.256 1.00 82.75 80 THR A C 1
ATOM 594 O O . THR A 1 80 ? 3.329 -5.443 -10.043 1.00 82.75 80 THR A O 1
ATOM 597 N N . PHE A 1 81 ? 2.394 -4.774 -11.961 1.00 84.62 81 PHE A N 1
ATOM 598 C CA . PHE A 1 81 ? 1.697 -3.629 -11.366 1.00 84.62 81 PHE A CA 1
ATOM 599 C C . PHE A 1 81 ? 0.203 -3.890 -11.166 1.00 84.62 81 PHE A C 1
ATOM 601 O O . PHE A 1 81 ? -0.334 -3.546 -10.112 1.00 84.62 81 PHE A O 1
ATOM 608 N N . GLY A 1 82 ? -0.463 -4.514 -12.140 1.00 89.50 82 GLY A N 1
ATOM 609 C CA . GLY A 1 82 ? -1.911 -4.738 -12.125 1.00 89.50 82 GLY A CA 1
ATOM 610 C C . GLY A 1 82 ? -2.371 -5.677 -11.011 1.00 89.50 82 GLY A C 1
ATOM 611 O O . GLY A 1 82 ? -3.167 -5.264 -10.164 1.00 89.50 82 GLY A O 1
ATOM 612 N N . GLU A 1 83 ? -1.853 -6.908 -10.970 1.00 92.06 83 GLU A N 1
ATOM 613 C CA . GLU A 1 83 ? -2.290 -7.921 -9.997 1.00 92.06 83 GLU A CA 1
ATOM 614 C C . GLU A 1 83 ? -2.067 -7.483 -8.539 1.00 92.06 83 GLU A C 1
ATOM 616 O O . GLU A 1 83 ? -3.016 -7.562 -7.745 1.00 92.06 83 GLU A O 1
ATOM 621 N N . PRO A 1 84 ? -0.888 -6.951 -8.144 1.00 94.94 84 PRO A N 1
ATOM 622 C CA . PRO A 1 84 ? -0.685 -6.528 -6.766 1.00 94.94 84 PRO A CA 1
ATOM 623 C C . PRO A 1 84 ? -1.557 -5.333 -6.396 1.00 94.94 84 PRO A C 1
ATOM 625 O O . PRO A 1 84 ? -2.112 -5.296 -5.297 1.00 94.94 84 PRO A O 1
ATOM 628 N N . ALA A 1 85 ? -1.722 -4.369 -7.302 1.00 95.50 85 ALA A N 1
ATOM 629 C CA . ALA A 1 85 ? -2.579 -3.219 -7.055 1.00 95.50 85 ALA A CA 1
ATOM 630 C C . ALA A 1 85 ? -4.054 -3.612 -6.932 1.00 95.50 85 ALA A C 1
ATOM 632 O O . ALA A 1 85 ? -4.736 -3.124 -6.032 1.00 95.50 85 ALA A O 1
ATOM 633 N N . ALA A 1 86 ? -4.534 -4.537 -7.768 1.00 96.06 86 ALA A N 1
ATOM 634 C CA . ALA A 1 86 ? -5.879 -5.088 -7.652 1.00 96.06 86 ALA A CA 1
ATOM 635 C C . ALA A 1 86 ? -6.063 -5.731 -6.274 1.00 96.06 86 ALA A C 1
ATOM 637 O O . ALA A 1 86 ? -6.968 -5.364 -5.523 1.00 96.06 86 ALA A O 1
ATOM 638 N N . PHE A 1 87 ? -5.157 -6.641 -5.914 1.00 97.81 87 PHE A N 1
ATOM 639 C CA . PHE A 1 87 ? -5.217 -7.386 -4.665 1.00 97.81 87 PHE A CA 1
ATOM 640 C C . PHE A 1 87 ? -5.186 -6.459 -3.443 1.00 97.81 87 PHE A C 1
ATOM 642 O O . PHE A 1 87 ? -6.135 -6.425 -2.658 1.00 97.81 87 PHE A O 1
ATOM 649 N N . TYR A 1 88 ? -4.137 -5.650 -3.292 1.00 98.19 88 TYR A N 1
ATOM 650 C CA . TYR A 1 88 ? -3.984 -4.774 -2.129 1.00 98.19 88 TYR A CA 1
ATOM 651 C C . TYR A 1 88 ? -4.950 -3.592 -2.127 1.00 98.19 88 TYR A C 1
ATOM 653 O O . TYR A 1 88 ? -5.367 -3.151 -1.053 1.00 98.19 88 TYR A O 1
ATOM 661 N N . GLY A 1 89 ? -5.350 -3.095 -3.297 1.00 98.19 89 GLY A N 1
ATOM 662 C CA . GLY A 1 89 ? -6.371 -2.061 -3.427 1.00 98.19 89 GLY A CA 1
ATOM 663 C C . GLY A 1 89 ? -7.724 -2.534 -2.904 1.00 98.19 89 GLY A C 1
ATOM 664 O O . GLY A 1 89 ? -8.310 -1.881 -2.038 1.00 98.19 89 GLY A O 1
ATOM 665 N N . ILE A 1 90 ? -8.178 -3.718 -3.329 1.00 98.56 90 ILE A N 1
ATOM 666 C CA . ILE A 1 90 ? -9.424 -4.326 -2.837 1.00 98.56 90 ILE A CA 1
ATOM 667 C C . ILE A 1 90 ? -9.348 -4.584 -1.329 1.00 98.56 90 ILE A C 1
ATOM 669 O O . ILE A 1 90 ? -10.288 -4.247 -0.606 1.00 98.56 90 ILE A O 1
ATOM 673 N N . LEU A 1 91 ? -8.235 -5.130 -0.826 1.00 98.50 91 LEU A N 1
ATOM 674 C CA . LEU A 1 91 ? -8.064 -5.327 0.617 1.00 98.50 91 LEU A CA 1
ATOM 675 C C . LEU A 1 91 ? -8.150 -3.992 1.369 1.00 98.50 91 LEU A C 1
ATOM 677 O O . LEU A 1 91 ? -8.884 -3.888 2.345 1.00 98.50 91 LEU A O 1
ATOM 681 N N . THR A 1 92 ? -7.477 -2.944 0.894 1.00 98.69 92 THR A N 1
ATOM 682 C CA . THR A 1 92 ? -7.511 -1.612 1.525 1.00 98.69 92 THR A CA 1
ATOM 683 C C . THR A 1 92 ? -8.917 -1.011 1.508 1.00 98.69 92 THR A C 1
ATOM 685 O O . THR A 1 92 ? -9.375 -0.466 2.514 1.00 98.69 92 THR A O 1
ATOM 688 N N . PHE A 1 93 ? -9.646 -1.176 0.404 1.00 98.75 93 PHE A N 1
ATOM 689 C CA . PHE A 1 93 ? -11.039 -0.753 0.287 1.00 98.75 93 PHE A CA 1
ATOM 690 C C . PHE A 1 93 ? -11.927 -1.447 1.328 1.00 98.75 93 PHE A C 1
ATOM 692 O O . PHE A 1 93 ? -12.663 -0.788 2.069 1.00 98.75 93 PHE A O 1
ATOM 699 N N . ILE A 1 94 ? -11.813 -2.774 1.437 1.00 98.75 94 ILE A N 1
ATOM 700 C CA . ILE A 1 94 ? -12.552 -3.574 2.421 1.00 98.75 94 ILE A CA 1
ATOM 701 C C . ILE A 1 94 ? -12.161 -3.170 3.849 1.00 98.75 94 ILE A C 1
ATOM 703 O O . ILE A 1 94 ? -13.044 -3.042 4.699 1.00 98.75 94 ILE A O 1
ATOM 707 N N . ALA A 1 95 ? -10.877 -2.908 4.113 1.00 98.50 95 ALA A N 1
ATOM 708 C CA . ALA A 1 95 ? -10.400 -2.419 5.408 1.00 98.50 95 ALA A CA 1
ATOM 709 C C . ALA A 1 95 ? -11.078 -1.096 5.788 1.00 98.50 95 ALA A C 1
ATOM 711 O O . ALA A 1 95 ? -11.560 -0.950 6.912 1.00 98.50 95 ALA A O 1
ATOM 712 N N . GLY A 1 96 ? -11.173 -0.158 4.843 1.00 98.62 96 GLY A N 1
ATOM 713 C CA . GLY A 1 96 ? -11.845 1.123 5.044 1.00 98.62 96 GLY A CA 1
ATOM 714 C C . GLY A 1 96 ? -13.317 0.961 5.431 1.00 98.62 96 GLY A C 1
ATOM 715 O O . GLY A 1 96 ? -13.765 1.541 6.423 1.00 98.62 96 GLY A O 1
ATOM 716 N N . ILE A 1 97 ? -14.058 0.101 4.722 1.00 98.69 97 ILE A N 1
ATOM 717 C CA . ILE A 1 97 ? -15.455 -0.227 5.062 1.00 98.69 97 ILE A CA 1
ATOM 718 C C . ILE A 1 97 ? -15.547 -0.891 6.442 1.00 98.69 97 ILE A C 1
ATOM 720 O O . ILE A 1 97 ? -16.446 -0.574 7.227 1.00 98.69 97 ILE A O 1
ATOM 724 N N . ALA A 1 98 ? -14.630 -1.807 6.755 1.00 98.31 98 ALA A N 1
ATOM 725 C CA . ALA A 1 98 ? -14.608 -2.512 8.031 1.00 98.31 98 ALA A CA 1
ATOM 726 C C . ALA A 1 98 ? -14.375 -1.553 9.210 1.00 98.31 98 ALA A C 1
ATOM 728 O O . ALA A 1 98 ? -15.077 -1.664 10.216 1.00 98.31 98 ALA A O 1
ATOM 729 N N . ILE A 1 99 ? -13.474 -0.574 9.062 1.00 98.19 99 ILE A N 1
ATOM 730 C CA . ILE A 1 99 ? -13.230 0.491 10.052 1.00 98.19 99 ILE A CA 1
ATOM 731 C C . ILE A 1 99 ? -14.504 1.311 10.276 1.00 98.19 99 ILE A C 1
ATOM 733 O O . ILE A 1 99 ? -14.962 1.423 11.413 1.00 98.19 99 ILE A O 1
ATOM 737 N N . LEU A 1 100 ? -15.126 1.807 9.198 1.00 98.25 100 LEU A N 1
ATOM 738 C CA . LEU A 1 100 ? -16.366 2.595 9.271 1.00 98.25 100 LEU A CA 1
ATOM 739 C C . LEU A 1 100 ? -17.490 1.829 9.974 1.00 98.25 100 LEU A C 1
ATOM 741 O O . LEU A 1 100 ? -18.234 2.376 10.791 1.00 98.25 100 LEU A O 1
ATOM 745 N N . ARG A 1 101 ? -17.627 0.537 9.661 1.00 97.50 101 ARG A N 1
ATOM 746 C CA . ARG A 1 101 ? -18.638 -0.323 10.277 1.00 97.50 101 ARG A CA 1
ATOM 747 C C . ARG A 1 101 ? -18.338 -0.591 11.750 1.00 97.50 101 ARG A C 1
ATOM 749 O O . ARG A 1 101 ? -19.275 -0.603 12.546 1.00 97.50 101 ARG A O 1
ATOM 756 N N . ALA A 1 102 ? -17.080 -0.842 12.107 1.00 96.50 102 ALA A N 1
ATOM 757 C CA . ALA A 1 102 ? -16.682 -1.119 13.482 1.00 96.50 102 ALA A CA 1
ATOM 758 C C . ALA A 1 102 ? -16.925 0.090 14.389 1.00 96.50 102 ALA A C 1
ATOM 760 O O . ALA A 1 102 ? -17.554 -0.066 15.434 1.00 96.50 102 ALA A O 1
ATOM 761 N N . GLU A 1 103 ? -16.524 1.282 13.949 1.00 95.62 103 GLU A N 1
ATOM 762 C CA . GLU A 1 103 ? -16.762 2.533 14.669 1.00 95.62 103 GLU A CA 1
ATOM 763 C C . GLU A 1 103 ? -18.259 2.812 14.835 1.00 95.62 103 GLU A C 1
ATOM 765 O O . GLU A 1 103 ? -18.735 2.969 15.954 1.00 95.62 103 GLU A O 1
ATOM 770 N N . LYS A 1 104 ? -19.047 2.725 13.755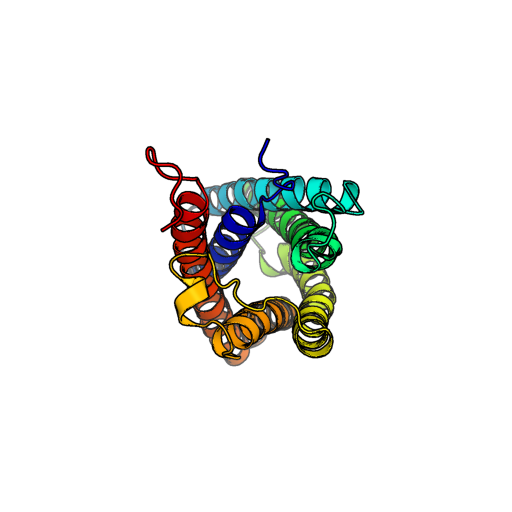 1.00 96.56 104 LYS A N 1
ATOM 771 C CA . LYS A 1 104 ? -20.503 2.941 13.818 1.00 96.56 104 LYS A CA 1
ATOM 772 C C . LYS A 1 104 ? -21.219 1.998 14.792 1.00 96.56 104 LYS A C 1
ATOM 774 O O . LYS A 1 104 ? -22.249 2.361 15.357 1.00 96.56 104 LYS A O 1
ATOM 779 N N . LEU A 1 105 ? -20.746 0.759 14.939 1.00 96.12 105 LEU A N 1
ATOM 780 C CA . LEU A 1 105 ? -21.305 -0.191 15.907 1.00 96.12 105 LEU A CA 1
ATOM 781 C C . LEU A 1 105 ? -20.887 0.142 17.344 1.00 96.12 105 LEU A C 1
ATOM 783 O O . LEU A 1 105 ? -21.698 -0.048 18.253 1.00 96.12 105 LEU A O 1
ATOM 787 N N . ALA A 1 106 ? -19.668 0.649 17.532 1.00 95.00 106 ALA A N 1
ATOM 788 C CA . ALA A 1 106 ? -19.178 1.118 18.822 1.00 95.00 106 ALA A CA 1
ATOM 789 C C . ALA A 1 106 ? -19.926 2.368 19.297 1.00 95.00 106 ALA A C 1
ATOM 791 O O . ALA A 1 106 ? -20.420 2.379 20.422 1.00 95.00 106 ALA A O 1
ATOM 792 N N . ASP A 1 107 ? -20.137 3.347 18.416 1.00 94.19 107 ASP A N 1
ATOM 793 C CA . ASP A 1 107 ? -20.893 4.570 18.718 1.00 94.19 107 ASP A CA 1
ATOM 794 C C . ASP A 1 107 ? -22.345 4.280 19.125 1.00 94.19 107 ASP A C 1
ATOM 796 O O . ASP A 1 107 ? -22.939 4.987 19.934 1.00 94.19 107 ASP A O 1
ATOM 800 N N . LYS A 1 108 ? -22.930 3.208 18.578 1.00 96.06 108 LYS A N 1
ATOM 801 C CA . LYS A 1 108 ? -24.279 2.741 18.928 1.00 96.06 108 LYS A CA 1
ATOM 802 C C . LYS A 1 108 ? -24.336 1.915 20.217 1.00 96.06 108 LYS A C 1
ATOM 804 O O . LYS A 1 108 ? -25.417 1.457 20.577 1.00 96.06 108 LYS A O 1
ATOM 809 N N . GLY A 1 109 ? -23.201 1.654 20.865 1.00 94.81 109 GLY A N 1
ATOM 810 C CA . GLY A 1 109 ? -23.121 0.813 22.060 1.00 94.81 109 GLY A CA 1
ATOM 811 C C . GLY A 1 109 ? -23.401 -0.673 21.809 1.00 94.81 109 GLY A C 1
ATOM 812 O O . GLY A 1 109 ? -23.664 -1.407 22.755 1.00 94.81 109 GLY A O 1
ATOM 813 N N . VAL A 1 110 ? -23.360 -1.139 20.553 1.00 95.31 110 VAL A N 1
ATOM 814 C CA . VAL A 1 110 ? -23.651 -2.547 20.216 1.00 95.31 110 VAL A CA 1
ATOM 815 C C . VAL A 1 110 ? -22.515 -3.467 20.667 1.00 95.31 110 VAL A C 1
ATOM 817 O O . VAL A 1 110 ? -22.760 -4.586 21.110 1.00 95.31 110 VAL A O 1
ATOM 820 N N . ARG A 1 111 ? -21.264 -3.018 20.522 1.00 92.69 111 ARG A N 1
ATOM 821 C CA . ARG A 1 111 ? -20.050 -3.727 20.959 1.00 92.69 111 ARG A CA 1
ATOM 822 C C . ARG A 1 111 ? -18.884 -2.743 21.094 1.00 92.69 111 ARG A C 1
ATOM 824 O O . ARG A 1 111 ? -18.903 -1.738 20.386 1.00 92.69 111 ARG A O 1
ATOM 831 N N . PRO A 1 112 ? -17.863 -3.014 21.924 1.00 92.75 112 PRO A N 1
ATOM 832 C CA . PRO A 1 112 ? -16.681 -2.160 21.991 1.00 92.75 112 PRO A CA 1
ATOM 833 C C . PRO A 1 112 ? -15.945 -2.108 20.644 1.00 92.75 112 PRO A C 1
ATOM 835 O O . PRO A 1 112 ? -16.008 -3.048 19.844 1.00 92.75 112 PRO A O 1
ATOM 838 N N . LEU A 1 113 ? -15.235 -1.006 20.402 1.00 94.56 113 LEU A N 1
ATOM 839 C CA . LEU A 1 113 ? -14.374 -0.871 19.234 1.00 94.56 113 LEU A CA 1
ATOM 840 C C . LEU A 1 113 ? -13.164 -1.803 19.377 1.00 94.56 113 LEU A C 1
ATOM 842 O O . LEU A 1 113 ? -12.256 -1.536 20.157 1.00 94.56 113 LEU A O 1
ATOM 846 N N . ASP A 1 114 ? -13.149 -2.880 18.594 1.00 94.56 114 ASP A N 1
ATOM 847 C CA . ASP A 1 114 ? -12.015 -3.799 18.495 1.00 94.56 114 ASP A CA 1
ATOM 848 C C . ASP A 1 114 ? -11.520 -3.867 17.046 1.00 94.56 114 ASP A C 1
ATOM 850 O O . ASP A 1 114 ? -12.020 -4.626 16.204 1.00 94.56 114 ASP A O 1
ATOM 854 N N . LEU A 1 115 ? -10.542 -3.017 16.738 1.00 95.06 115 LEU A N 1
ATOM 855 C CA . LEU A 1 115 ? -9.930 -2.947 15.411 1.00 95.06 115 LEU A CA 1
ATOM 856 C C . LEU A 1 115 ? -9.026 -4.143 15.123 1.00 95.06 115 LEU A C 1
ATOM 858 O O . LEU A 1 115 ? -8.906 -4.532 13.963 1.00 95.06 115 LEU A O 1
ATOM 862 N N . VAL A 1 116 ? -8.415 -4.738 16.151 1.00 95.25 116 VAL A N 1
ATOM 863 C CA . VAL A 1 116 ? -7.541 -5.901 15.974 1.00 95.25 116 VAL A CA 1
ATOM 864 C C . VAL A 1 116 ? -8.384 -7.077 15.509 1.00 95.25 116 VAL A C 1
ATOM 866 O O . VAL A 1 116 ? -8.108 -7.630 14.447 1.00 95.25 116 VAL A O 1
ATOM 869 N N . ALA A 1 117 ? -9.466 -7.405 16.216 1.00 95.25 117 ALA A N 1
ATOM 870 C CA . ALA A 1 117 ? -10.373 -8.470 15.794 1.00 95.25 117 ALA A CA 1
ATOM 871 C C . ALA A 1 117 ? -11.022 -8.181 14.429 1.00 95.25 117 ALA A C 1
ATOM 873 O O . ALA A 1 117 ? -11.245 -9.100 13.642 1.00 95.25 117 ALA A O 1
ATOM 874 N N . THR A 1 118 ? -11.296 -6.907 14.125 1.00 96.56 118 THR A N 1
ATOM 875 C CA . THR A 1 118 ? -11.917 -6.500 12.855 1.00 96.56 118 THR A CA 1
ATOM 876 C C . THR A 1 118 ? -10.974 -6.657 11.658 1.00 96.56 118 THR A C 1
ATOM 878 O O . THR A 1 118 ? -11.402 -7.131 10.607 1.00 96.56 118 THR A O 1
ATOM 881 N N . LEU A 1 119 ? -9.708 -6.250 11.787 1.00 97.56 119 LEU A N 1
ATOM 882 C CA . LEU A 1 119 ? -8.783 -6.140 10.653 1.00 97.56 119 LEU A CA 1
ATOM 883 C C . LEU A 1 119 ? -7.822 -7.323 10.532 1.00 97.56 119 LEU A C 1
ATOM 885 O O . LEU A 1 119 ? -7.369 -7.622 9.431 1.00 97.56 119 LEU A O 1
ATOM 889 N N . ARG A 1 120 ? -7.513 -8.030 11.621 1.00 97.00 120 ARG A N 1
ATOM 890 C CA . ARG A 1 120 ? -6.494 -9.090 11.628 1.00 97.00 120 ARG A CA 1
ATOM 891 C C . ARG A 1 120 ? -6.716 -10.204 10.592 1.00 97.00 120 ARG A C 1
ATOM 893 O O . ARG A 1 120 ? -5.731 -10.580 9.960 1.00 97.00 120 ARG A O 1
ATOM 900 N N . PRO A 1 121 ? -7.943 -10.700 10.330 1.00 97.81 121 PRO A N 1
ATOM 901 C CA . PRO A 1 121 ? -8.162 -11.672 9.253 1.00 97.81 121 PRO A CA 1
ATOM 902 C C . PRO A 1 121 ? -7.742 -11.137 7.877 1.00 97.81 121 PRO A C 1
ATOM 904 O O . PRO A 1 121 ? -7.094 -11.837 7.105 1.00 97.81 121 PRO A O 1
ATOM 907 N N . LEU A 1 122 ? -8.047 -9.868 7.599 1.00 97.62 122 LEU A N 1
ATOM 908 C CA . LEU A 1 122 ? -7.664 -9.195 6.361 1.00 97.62 122 LEU A CA 1
ATOM 909 C C . LEU A 1 122 ? -6.143 -9.011 6.262 1.00 97.62 122 LEU A C 1
ATOM 911 O O . LEU A 1 122 ? -5.567 -9.192 5.193 1.00 97.62 122 LEU A O 1
ATOM 915 N N . LEU A 1 123 ? -5.485 -8.713 7.387 1.00 97.88 123 LEU A N 1
ATOM 916 C CA . LEU A 1 123 ? -4.027 -8.595 7.462 1.00 97.88 123 LEU A CA 1
ATOM 917 C C . LEU A 1 123 ? -3.316 -9.934 7.212 1.00 97.88 123 LEU A C 1
ATOM 919 O O . LEU A 1 123 ? -2.253 -9.945 6.601 1.00 97.88 123 LEU A O 1
ATOM 923 N N . TYR A 1 124 ? -3.899 -11.073 7.603 1.00 98.50 124 TYR A N 1
ATOM 924 C CA . TYR A 1 124 ? -3.357 -12.386 7.226 1.00 98.50 124 TYR A CA 1
ATOM 925 C C . TYR A 1 124 ? -3.459 -12.650 5.719 1.00 98.50 124 TYR A C 1
ATOM 927 O O . TYR A 1 124 ? -2.518 -13.174 5.127 1.00 98.50 124 TYR A O 1
ATOM 935 N N . VAL A 1 125 ? -4.559 -12.246 5.078 1.00 98.44 125 VAL A N 1
ATOM 936 C CA . VAL A 1 125 ? -4.686 -12.329 3.612 1.00 98.44 125 VAL A CA 1
ATOM 937 C C . VAL A 1 125 ? -3.643 -11.432 2.935 1.00 98.44 125 VAL A C 1
ATOM 939 O O . VAL A 1 125 ? -2.946 -11.875 2.021 1.00 98.44 125 VAL A O 1
ATOM 942 N N . ALA A 1 126 ? -3.462 -10.207 3.437 1.00 98.00 126 ALA A N 1
ATOM 943 C CA . ALA A 1 126 ? -2.420 -9.292 2.976 1.00 98.00 126 ALA A CA 1
ATOM 944 C C . ALA A 1 126 ? -1.007 -9.886 3.137 1.00 98.00 126 ALA A C 1
ATOM 946 O O . ALA A 1 126 ? -0.176 -9.732 2.241 1.00 98.00 126 ALA A O 1
ATOM 947 N N . ALA A 1 127 ? -0.745 -10.590 4.243 1.00 98.38 127 ALA A N 1
ATOM 948 C CA . ALA A 1 127 ? 0.527 -11.255 4.509 1.00 98.38 127 ALA A CA 1
ATOM 949 C C . ALA A 1 127 ? 0.833 -12.371 3.500 1.00 98.38 127 ALA A C 1
ATOM 951 O O . ALA A 1 127 ? 1.961 -12.455 3.021 1.00 98.38 127 ALA A O 1
ATOM 952 N N . ILE A 1 128 ? -0.163 -13.181 3.122 1.00 98.00 128 ILE A N 1
ATOM 953 C CA . ILE A 1 128 ? -0.001 -14.223 2.093 1.00 98.00 128 ILE A CA 1
ATOM 954 C C . ILE A 1 128 ? 0.360 -13.591 0.744 1.00 98.00 128 ILE A C 1
ATOM 956 O O . ILE A 1 128 ? 1.339 -14.000 0.121 1.00 98.00 128 ILE A O 1
ATOM 960 N N . GLY A 1 129 ? -0.359 -12.541 0.331 1.00 97.56 129 GLY A N 1
ATOM 961 C CA . GLY A 1 129 ? 0.002 -11.772 -0.867 1.00 97.56 129 GLY A CA 1
ATOM 962 C C . GLY A 1 129 ? 1.394 -11.134 -0.777 1.00 97.56 129 GLY A C 1
ATOM 963 O O . GLY A 1 129 ? 2.048 -10.919 -1.798 1.00 97.56 129 GLY A O 1
ATOM 964 N N . GLY A 1 130 ? 1.889 -10.895 0.442 1.00 97.88 130 GLY A N 1
ATOM 965 C CA . GLY A 1 130 ? 3.184 -10.264 0.684 1.00 97.88 130 GLY A CA 1
ATOM 966 C C . GLY A 1 130 ? 4.340 -11.147 0.237 1.00 97.88 130 GLY A C 1
ATOM 967 O O . GLY A 1 130 ? 5.329 -10.643 -0.289 1.00 97.88 130 GLY A O 1
ATOM 968 N N . PHE A 1 131 ? 4.184 -12.469 0.340 1.00 97.94 131 PHE A N 1
ATOM 969 C CA . PHE A 1 131 ? 5.128 -13.412 -0.260 1.00 97.94 131 PHE A CA 1
ATOM 970 C C . PHE A 1 131 ? 5.158 -13.283 -1.787 1.00 97.94 131 PHE A C 1
ATOM 972 O O . PHE A 1 131 ? 6.237 -13.318 -2.372 1.00 97.94 131 PHE A O 1
ATOM 979 N N . GLY A 1 132 ? 4.006 -13.056 -2.424 1.00 96.06 132 GLY A N 1
ATOM 980 C CA . GLY A 1 132 ? 3.920 -12.776 -3.860 1.00 96.06 132 GLY A CA 1
ATOM 981 C C . GLY A 1 132 ? 4.709 -11.527 -4.260 1.00 96.06 132 GLY A C 1
ATOM 982 O O . GLY A 1 132 ? 5.500 -11.579 -5.194 1.00 96.06 132 GLY A O 1
ATOM 983 N N . LEU A 1 133 ? 4.588 -10.433 -3.501 1.00 97.31 133 LEU A N 1
ATOM 984 C CA . LEU A 1 133 ? 5.381 -9.215 -3.724 1.00 97.31 133 LEU A CA 1
ATOM 985 C C . LEU A 1 133 ? 6.893 -9.446 -3.588 1.00 97.31 133 LEU A C 1
ATOM 987 O O . LEU A 1 133 ? 7.668 -8.933 -4.394 1.00 97.31 133 LEU A O 1
ATOM 991 N N . VAL A 1 134 ? 7.324 -10.240 -2.602 1.00 98.12 134 VAL A N 1
ATOM 992 C CA . VAL A 1 134 ? 8.742 -10.612 -2.455 1.00 98.12 134 VAL A CA 1
ATOM 993 C C . VAL A 1 134 ? 9.222 -11.395 -3.678 1.00 98.12 134 VAL A C 1
ATOM 995 O O . VAL A 1 134 ? 10.286 -11.094 -4.222 1.00 98.12 134 VAL A O 1
ATOM 998 N N . LEU A 1 135 ? 8.428 -12.362 -4.145 1.00 95.81 135 LEU A N 1
ATOM 999 C CA . LEU A 1 135 ? 8.740 -13.132 -5.347 1.00 95.81 135 LEU A CA 1
ATOM 1000 C C . LEU A 1 135 ? 8.756 -12.256 -6.603 1.00 95.81 135 LEU A C 1
ATOM 1002 O O . LEU A 1 135 ? 9.642 -12.447 -7.431 1.00 95.81 135 LEU A O 1
ATOM 1006 N N . PHE A 1 136 ? 7.871 -11.262 -6.724 1.00 92.62 136 PHE A N 1
ATOM 1007 C CA . PHE A 1 136 ? 7.924 -10.289 -7.818 1.00 92.62 136 PHE A CA 1
ATOM 1008 C C . PHE A 1 136 ? 9.215 -9.479 -7.811 1.00 92.62 136 PHE A C 1
ATOM 1010 O O . PHE A 1 136 ? 9.822 -9.318 -8.866 1.00 92.62 136 PHE A O 1
ATOM 1017 N N . GLY A 1 137 ? 9.686 -9.030 -6.644 1.00 93.94 137 GLY A N 1
ATOM 1018 C CA . GLY A 1 137 ? 10.986 -8.364 -6.535 1.00 93.94 137 GLY A CA 1
ATOM 1019 C C . GLY A 1 137 ? 12.139 -9.238 -7.043 1.00 93.94 137 GLY A C 1
ATOM 1020 O O . GLY A 1 137 ? 12.972 -8.780 -7.824 1.00 93.94 137 GLY A O 1
ATOM 1021 N N . ILE A 1 138 ? 12.162 -10.515 -6.647 1.00 93.94 138 ILE A N 1
ATOM 1022 C CA . ILE A 1 138 ? 13.185 -11.480 -7.085 1.00 93.94 138 ILE A CA 1
ATOM 1023 C C . ILE A 1 138 ? 13.075 -11.752 -8.591 1.00 93.94 138 ILE A C 1
ATOM 1025 O O . ILE A 1 138 ? 14.081 -11.712 -9.301 1.00 93.94 138 ILE A O 1
ATOM 1029 N N . ALA A 1 139 ? 11.863 -12.010 -9.084 1.00 90.75 139 ALA A N 1
ATOM 1030 C CA . ALA A 1 139 ? 11.596 -12.293 -10.489 1.00 90.75 139 ALA A CA 1
ATOM 1031 C C . ALA A 1 139 ? 11.962 -11.101 -11.380 1.00 90.75 139 ALA A C 1
ATOM 1033 O O . ALA A 1 139 ? 12.609 -11.292 -12.407 1.00 90.75 139 ALA A O 1
ATOM 1034 N N . GLY A 1 140 ? 11.628 -9.877 -10.965 1.00 87.81 140 GLY A N 1
ATOM 1035 C CA . GLY A 1 140 ? 11.962 -8.667 -11.709 1.00 87.81 140 GLY A CA 1
ATOM 1036 C C . GLY A 1 140 ? 13.466 -8.519 -11.927 1.00 87.81 140 GLY A C 1
ATOM 1037 O O . GLY A 1 140 ? 13.901 -8.267 -13.048 1.00 87.81 140 GLY A O 1
ATOM 1038 N N . MET A 1 141 ? 14.281 -8.803 -10.909 1.00 89.69 141 MET A N 1
ATOM 1039 C CA . MET A 1 141 ? 15.738 -8.835 -11.072 1.00 89.69 141 MET A CA 1
ATOM 1040 C C . MET A 1 141 ? 16.211 -9.998 -11.947 1.00 89.69 141 MET A C 1
ATOM 1042 O O . MET A 1 141 ? 17.063 -9.804 -12.814 1.00 89.69 141 MET A O 1
ATOM 1046 N N . HIS A 1 142 ? 15.670 -11.200 -11.735 1.00 88.81 142 HIS A N 1
ATOM 1047 C CA . HIS A 1 142 ? 16.080 -12.402 -12.463 1.00 88.81 142 HIS A CA 1
ATOM 1048 C C . HIS A 1 142 ? 15.807 -12.300 -13.971 1.00 88.81 142 HIS A C 1
ATOM 1050 O O . HIS A 1 142 ? 16.643 -12.707 -14.775 1.00 88.81 142 HIS A O 1
ATOM 1056 N N . PHE A 1 143 ? 14.671 -11.712 -14.351 1.00 85.12 143 PHE A N 1
ATOM 1057 C CA . PHE A 1 143 ? 14.250 -11.544 -15.744 1.00 85.12 143 PHE A CA 1
ATOM 1058 C C . PHE A 1 143 ? 14.617 -10.174 -16.342 1.00 85.12 143 PHE A C 1
ATOM 1060 O O . PHE A 1 143 ? 14.236 -9.878 -17.472 1.00 85.12 143 PHE A O 1
ATOM 1067 N N . GLY A 1 144 ? 15.379 -9.342 -15.623 1.00 81.44 144 GLY A N 1
ATOM 1068 C CA . GLY A 1 144 ? 15.909 -8.077 -16.142 1.00 81.44 144 GLY A CA 1
ATOM 1069 C C . GLY A 1 144 ? 14.870 -6.967 -16.335 1.00 81.44 144 GLY A C 1
ATOM 1070 O O . GLY A 1 144 ? 15.042 -6.121 -17.212 1.00 81.44 144 GLY A O 1
ATOM 1071 N N . MET A 1 145 ? 13.808 -6.966 -15.530 1.00 81.19 145 MET A N 1
ATOM 1072 C CA . MET A 1 145 ? 12.777 -5.927 -15.514 1.00 81.19 145 MET A CA 1
ATOM 1073 C C . MET A 1 145 ? 13.299 -4.601 -14.931 1.00 81.19 145 MET A C 1
ATOM 1075 O O . MET A 1 145 ? 14.348 -4.555 -14.288 1.00 81.19 145 MET A O 1
ATOM 1079 N N . TRP A 1 146 ? 12.541 -3.520 -15.153 1.00 81.38 146 TRP A N 1
ATOM 1080 C CA . TRP A 1 146 ? 12.759 -2.187 -14.557 1.00 81.38 146 TRP A CA 1
ATOM 1081 C C . TRP A 1 146 ? 14.099 -1.524 -14.890 1.00 81.38 146 TRP A C 1
ATOM 1083 O O . TRP A 1 146 ? 14.595 -0.691 -14.133 1.00 81.38 146 TRP A O 1
ATOM 1093 N N . ARG A 1 147 ? 14.709 -1.892 -16.021 1.00 82.81 147 ARG A N 1
ATOM 1094 C CA . ARG A 1 147 ? 15.898 -1.187 -16.496 1.00 82.81 147 ARG A CA 1
ATOM 1095 C C . ARG A 1 147 ? 15.520 0.225 -16.957 1.00 82.81 147 ARG A C 1
ATOM 1097 O O . ARG A 1 147 ? 14.588 0.340 -17.755 1.00 82.81 147 ARG A O 1
ATOM 1104 N N . PRO A 1 148 ? 16.247 1.260 -16.501 1.00 78.81 148 PRO A N 1
ATOM 1105 C CA . PRO A 1 148 ? 15.978 2.637 -16.883 1.00 78.81 148 PRO A CA 1
ATOM 1106 C C . PRO A 1 148 ? 16.087 2.814 -18.399 1.00 78.81 148 PRO A C 1
ATOM 1108 O O . PRO A 1 148 ? 17.091 2.386 -18.983 1.00 78.81 148 PRO A O 1
ATOM 1111 N N . PRO A 1 149 ? 15.103 3.455 -19.047 1.00 75.62 149 PRO A N 1
ATOM 1112 C CA . PRO A 1 149 ? 15.229 3.842 -20.440 1.00 75.62 149 PRO A CA 1
ATOM 1113 C C . PRO A 1 149 ? 16.193 5.026 -20.594 1.00 75.62 149 PRO A C 1
ATOM 1115 O O . PRO A 1 149 ? 16.297 5.894 -19.730 1.00 75.62 149 PRO A O 1
ATOM 1118 N N . GLU A 1 150 ? 16.868 5.097 -21.741 1.00 80.75 150 GLU A N 1
ATOM 1119 C CA . GLU A 1 150 ? 17.845 6.159 -22.038 1.00 80.75 150 GLU A CA 1
ATOM 1120 C C . GLU A 1 150 ? 17.194 7.513 -22.368 1.00 80.75 150 GLU A C 1
ATOM 1122 O O . GLU A 1 150 ? 17.868 8.542 -22.374 1.00 80.75 150 GLU A O 1
ATOM 1127 N N . ILE A 1 151 ? 15.885 7.524 -22.632 1.00 74.50 151 ILE A N 1
ATOM 1128 C CA . ILE A 1 151 ? 15.148 8.709 -23.088 1.00 74.50 151 ILE A CA 1
ATOM 1129 C C . ILE A 1 151 ? 14.426 9.462 -21.962 1.00 74.50 151 ILE A C 1
ATOM 1131 O O . ILE A 1 151 ? 14.067 10.618 -22.139 1.00 74.50 151 ILE A O 1
ATOM 1135 N N . GLU A 1 152 ? 14.200 8.845 -20.800 1.00 73.56 152 GLU A N 1
ATOM 1136 C CA . GLU A 1 152 ? 13.465 9.503 -19.713 1.00 73.56 152 GLU A CA 1
ATOM 1137 C C . GLU A 1 152 ? 14.345 10.500 -18.950 1.00 73.56 152 GLU A C 1
ATOM 1139 O O . GLU A 1 152 ? 15.410 10.100 -18.478 1.00 73.56 152 GLU A O 1
ATOM 1144 N N . PRO A 1 153 ? 13.898 11.747 -18.699 1.00 81.19 153 PRO A N 1
ATOM 1145 C CA . PRO A 1 153 ? 14.741 12.800 -18.129 1.00 81.19 153 PRO A CA 1
ATOM 1146 C C . PRO A 1 153 ? 15.493 12.417 -16.850 1.00 81.19 153 PRO A C 1
ATOM 1148 O O . PRO A 1 153 ? 16.666 12.771 -16.706 1.00 81.19 153 PRO A O 1
ATOM 1151 N N . VAL A 1 154 ? 14.824 11.711 -15.929 1.00 83.69 154 VAL A N 1
ATOM 1152 C CA . VAL A 1 154 ? 15.412 11.276 -14.652 1.00 83.69 154 VAL A CA 1
ATOM 1153 C C . VAL A 1 154 ? 16.006 9.875 -14.759 1.00 83.69 154 VAL A C 1
ATOM 1155 O O . VAL A 1 154 ? 17.151 9.682 -14.356 1.00 83.69 154 VAL A O 1
ATOM 1158 N N . ALA A 1 155 ? 15.269 8.905 -15.311 1.00 81.31 155 ALA A N 1
ATOM 1159 C CA . ALA A 1 155 ? 15.715 7.511 -15.349 1.00 81.31 155 ALA A CA 1
ATOM 1160 C C . ALA A 1 155 ? 16.981 7.336 -16.209 1.00 81.31 155 ALA A C 1
ATOM 1162 O O . ALA A 1 155 ? 17.878 6.575 -15.841 1.00 81.31 155 ALA A O 1
ATOM 1163 N N . ARG A 1 156 ? 17.151 8.138 -17.275 1.00 83.25 156 ARG A N 1
ATOM 1164 C CA . ARG A 1 156 ? 18.360 8.119 -18.119 1.00 83.25 156 ARG A CA 1
ATOM 1165 C C . ARG A 1 156 ? 19.649 8.385 -17.352 1.00 83.25 156 ARG A C 1
ATOM 1167 O O . ARG A 1 156 ? 20.703 7.900 -17.746 1.00 83.25 156 ARG A O 1
ATOM 1174 N N . LEU A 1 157 ? 19.583 9.136 -16.248 1.00 87.12 157 LEU A N 1
ATOM 1175 C CA . LEU A 1 157 ? 20.752 9.427 -15.411 1.00 87.12 157 LEU A CA 1
ATOM 1176 C C . LEU A 1 157 ? 21.309 8.156 -14.754 1.00 87.12 157 LEU A C 1
ATOM 1178 O O . LEU A 1 157 ? 22.448 8.143 -14.293 1.00 87.12 157 LEU A O 1
ATOM 1182 N N . MET A 1 158 ? 20.507 7.093 -14.715 1.00 87.81 158 MET A N 1
ATOM 1183 C CA . MET A 1 158 ? 20.858 5.777 -14.198 1.00 87.81 158 MET A CA 1
ATOM 1184 C C . MET A 1 158 ? 20.933 4.717 -15.307 1.00 87.81 158 MET A C 1
ATOM 1186 O O . MET A 1 158 ? 21.059 3.531 -14.996 1.00 87.81 158 MET A O 1
ATOM 1190 N N . ALA A 1 159 ? 20.885 5.109 -16.586 1.00 85.12 159 ALA A N 1
ATOM 1191 C CA . ALA A 1 159 ? 21.018 4.187 -17.710 1.00 85.12 159 ALA A CA 1
ATOM 1192 C C . ALA A 1 159 ? 22.302 3.344 -17.586 1.00 85.12 159 ALA A C 1
ATOM 1194 O O . ALA A 1 159 ? 23.380 3.849 -17.273 1.00 85.12 159 ALA A O 1
ATOM 1195 N N . GLY A 1 160 ? 22.173 2.028 -17.773 1.00 84.75 160 GLY A N 1
ATOM 1196 C CA . GLY A 1 160 ? 23.274 1.068 -17.609 1.00 84.75 160 GLY A CA 1
ATOM 1197 C C . GLY A 1 160 ? 23.641 0.721 -16.157 1.00 84.75 160 GLY A C 1
ATOM 1198 O O . GLY A 1 160 ? 24.462 -0.169 -15.940 1.00 84.75 160 GLY A O 1
ATOM 1199 N N . SER A 1 161 ? 23.024 1.361 -15.160 1.00 89.81 161 SER A N 1
ATOM 1200 C CA . SER A 1 161 ? 23.220 1.065 -13.737 1.00 89.81 161 SER A CA 1
ATOM 1201 C C . SER A 1 161 ? 22.160 0.105 -13.187 1.00 89.81 161 SER A C 1
ATOM 1203 O O . SER A 1 161 ? 21.032 0.040 -13.671 1.00 89.81 161 SER A O 1
ATOM 1205 N N . LEU A 1 162 ? 22.507 -0.619 -12.117 1.00 90.56 162 LEU A N 1
ATOM 1206 C CA . LEU A 1 162 ? 21.567 -1.453 -11.357 1.00 90.56 162 LEU A CA 1
ATOM 1207 C C . LEU A 1 162 ? 20.817 -0.682 -10.260 1.00 90.56 162 LEU A C 1
ATOM 1209 O O . LEU A 1 162 ? 19.996 -1.278 -9.571 1.00 90.56 162 LEU A O 1
ATOM 1213 N N . ILE A 1 163 ? 21.075 0.619 -10.084 1.00 90.62 163 ILE A N 1
ATOM 1214 C CA . ILE A 1 163 ? 20.482 1.415 -8.996 1.00 90.62 163 ILE A CA 1
ATOM 1215 C C . ILE A 1 163 ? 18.948 1.406 -9.054 1.00 90.62 163 ILE A C 1
ATOM 1217 O O . ILE A 1 163 ? 18.311 1.091 -8.052 1.00 90.62 163 ILE A O 1
ATOM 1221 N N . GLU A 1 164 ? 18.352 1.711 -10.208 1.00 87.38 164 GLU A N 1
ATOM 1222 C CA . GLU A 1 164 ? 16.891 1.758 -10.345 1.00 87.38 164 GLU A CA 1
ATOM 1223 C C . GLU A 1 164 ? 16.231 0.370 -10.250 1.00 87.38 164 GLU A C 1
ATOM 1225 O O . GLU A 1 164 ? 15.318 0.224 -9.434 1.00 87.38 164 GLU A O 1
ATOM 1230 N N . PRO A 1 165 ? 16.720 -0.687 -10.935 1.00 90.75 165 PRO A N 1
ATOM 1231 C CA . PRO A 1 165 ? 16.195 -2.039 -10.738 1.00 90.75 165 PRO A CA 1
ATOM 1232 C C . PRO A 1 165 ? 16.261 -2.508 -9.280 1.00 90.75 165 PRO A C 1
ATOM 1234 O O . PRO A 1 165 ? 15.303 -3.093 -8.775 1.00 90.75 165 PRO A O 1
ATOM 1237 N N . LEU A 1 166 ? 17.361 -2.218 -8.572 1.00 94.19 166 LEU A N 1
ATOM 1238 C CA . LEU A 1 166 ? 17.508 -2.562 -7.156 1.00 94.19 166 LEU A CA 1
ATOM 1239 C C . LEU A 1 166 ? 16.573 -1.743 -6.260 1.00 94.19 166 LEU A C 1
ATOM 1241 O O . LEU A 1 166 ? 16.048 -2.282 -5.286 1.00 94.19 166 LEU A O 1
ATOM 1245 N N . LEU A 1 167 ? 16.332 -0.469 -6.584 1.00 94.12 167 LEU A N 1
ATOM 1246 C CA . LEU A 1 167 ? 15.342 0.352 -5.889 1.00 94.12 167 LEU A CA 1
ATOM 1247 C C . LEU A 1 167 ? 13.939 -0.237 -6.060 1.00 94.12 167 LEU A C 1
ATOM 1249 O O . LEU A 1 167 ? 13.244 -0.432 -5.066 1.00 94.12 167 LEU A O 1
ATOM 1253 N N . VAL A 1 168 ? 13.531 -0.570 -7.287 1.00 93.00 168 VAL A N 1
ATOM 1254 C CA . VAL A 1 168 ? 12.204 -1.151 -7.547 1.00 93.00 168 VAL A CA 1
ATOM 1255 C C . VAL A 1 168 ? 12.074 -2.533 -6.900 1.00 93.00 168 VAL A C 1
ATOM 1257 O O . VAL A 1 168 ? 11.077 -2.798 -6.230 1.00 93.00 168 VAL A O 1
ATOM 1260 N N . MET A 1 169 ? 13.106 -3.381 -6.971 1.00 95.44 169 MET A N 1
ATOM 1261 C CA . MET A 1 169 ? 13.156 -4.643 -6.223 1.00 95.44 169 MET A CA 1
ATOM 1262 C C . MET A 1 169 ? 12.933 -4.409 -4.724 1.00 95.44 169 MET A C 1
ATOM 1264 O O . MET A 1 169 ? 12.117 -5.097 -4.105 1.00 95.44 169 MET A O 1
ATOM 1268 N N . PHE A 1 170 ? 13.652 -3.449 -4.137 1.00 97.31 170 PHE A N 1
ATOM 1269 C CA . PHE A 1 170 ? 13.522 -3.113 -2.723 1.00 97.31 170 PHE A CA 1
ATOM 1270 C C . PHE A 1 170 ? 12.116 -2.619 -2.383 1.00 97.31 170 PHE A C 1
ATOM 1272 O O . PHE A 1 170 ? 11.590 -2.977 -1.333 1.00 97.31 170 PHE A O 1
ATOM 1279 N N . LEU A 1 171 ? 11.483 -1.845 -3.262 1.00 97.19 171 LEU A N 1
ATOM 1280 C CA . LEU A 1 171 ? 10.109 -1.388 -3.082 1.00 97.19 171 LEU A CA 1
ATOM 1281 C C . LEU A 1 171 ? 9.119 -2.560 -3.050 1.00 97.19 171 LEU A C 1
ATOM 1283 O O . LEU A 1 171 ? 8.327 -2.651 -2.113 1.00 97.19 171 LEU A O 1
ATOM 1287 N N . TYR A 1 172 ? 9.204 -3.501 -3.996 1.00 97.31 172 TYR A N 1
ATOM 1288 C CA . TYR A 1 172 ? 8.357 -4.703 -4.001 1.00 97.31 172 TYR A CA 1
ATOM 1289 C C . TYR A 1 172 ? 8.591 -5.581 -2.768 1.00 97.31 172 TYR A C 1
ATOM 1291 O O . TYR A 1 172 ? 7.650 -5.906 -2.040 1.00 97.31 172 TYR A O 1
ATOM 1299 N N . VAL A 1 173 ? 9.849 -5.931 -2.491 1.00 98.19 173 VAL A N 1
ATOM 1300 C CA . VAL A 1 173 ? 10.216 -6.783 -1.349 1.00 98.19 173 VAL A CA 1
ATOM 1301 C C . VAL A 1 173 ? 9.853 -6.101 -0.033 1.00 98.19 173 VAL A C 1
ATOM 1303 O O . VAL A 1 173 ? 9.271 -6.733 0.845 1.00 98.19 173 VAL A O 1
ATOM 1306 N N . GLY A 1 174 ? 10.139 -4.809 0.101 1.00 98.31 174 GLY A N 1
ATOM 1307 C CA . GLY A 1 174 ? 9.825 -4.006 1.276 1.00 98.31 174 GLY A CA 1
ATOM 1308 C C . GLY A 1 174 ? 8.324 -3.937 1.545 1.00 98.31 174 GLY A C 1
ATOM 1309 O O . GLY A 1 174 ? 7.902 -4.186 2.675 1.00 98.31 174 GLY A O 1
ATOM 1310 N N . THR A 1 175 ? 7.503 -3.687 0.519 1.00 98.44 175 THR A N 1
ATOM 1311 C CA . THR A 1 175 ? 6.037 -3.713 0.644 1.00 98.44 175 THR A CA 1
ATOM 1312 C C . THR A 1 175 ? 5.537 -5.111 1.015 1.00 98.44 175 THR A C 1
ATOM 1314 O O . THR A 1 175 ? 4.682 -5.238 1.894 1.00 98.44 175 THR A O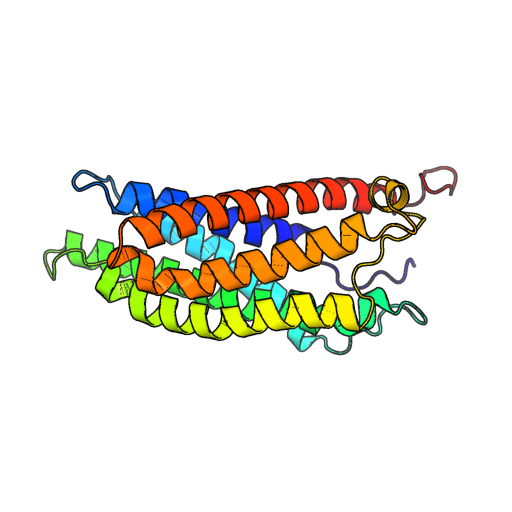 1
ATOM 1317 N N . GLY A 1 176 ? 6.108 -6.164 0.423 1.00 98.38 176 GLY A N 1
ATOM 1318 C CA . GLY A 1 176 ? 5.782 -7.552 0.751 1.00 98.38 176 GLY A CA 1
ATOM 1319 C C . GLY A 1 176 ? 6.088 -7.910 2.204 1.00 98.38 176 GLY A C 1
ATOM 1320 O O . GLY A 1 176 ? 5.221 -8.419 2.914 1.00 98.38 176 GLY A O 1
ATOM 1321 N N . VAL A 1 177 ? 7.283 -7.568 2.690 1.00 98.62 177 VAL A N 1
ATOM 1322 C CA . VAL A 1 177 ? 7.683 -7.782 4.090 1.00 98.62 177 VAL A CA 1
ATOM 1323 C C . VAL A 1 177 ? 6.806 -6.964 5.041 1.00 98.62 177 VAL A C 1
ATOM 1325 O O . VAL A 1 177 ? 6.353 -7.494 6.055 1.00 98.62 177 VAL A O 1
ATOM 1328 N N . SER A 1 178 ? 6.488 -5.711 4.711 1.00 98.25 178 SER A N 1
ATOM 1329 C CA . SER A 1 178 ? 5.527 -4.902 5.471 1.00 98.25 178 SER A CA 1
ATOM 1330 C C . SER A 1 178 ? 4.162 -5.583 5.600 1.00 98.25 178 SER A C 1
ATOM 1332 O O . SER A 1 178 ? 3.603 -5.634 6.698 1.00 98.25 178 SER A O 1
ATOM 1334 N N . ALA A 1 179 ? 3.640 -6.149 4.510 1.00 98.38 179 ALA A N 1
ATOM 1335 C CA . ALA A 1 179 ? 2.379 -6.883 4.528 1.00 98.38 179 ALA A CA 1
ATOM 1336 C C . ALA A 1 179 ? 2.474 -8.166 5.373 1.00 98.38 179 ALA A C 1
ATOM 1338 O O . ALA A 1 179 ? 1.584 -8.416 6.188 1.00 98.38 179 ALA A O 1
ATOM 1339 N N . ILE A 1 180 ? 3.570 -8.928 5.254 1.00 98.62 180 ILE A N 1
ATOM 1340 C CA . ILE A 1 180 ? 3.834 -10.147 6.044 1.00 98.62 180 ILE A CA 1
ATOM 1341 C C . ILE A 1 180 ? 3.859 -9.853 7.547 1.00 98.62 180 ILE A C 1
ATOM 1343 O O . ILE A 1 180 ? 3.316 -10.623 8.337 1.00 98.62 180 ILE A O 1
ATOM 1347 N N . LEU A 1 181 ? 4.462 -8.736 7.958 1.00 98.25 181 LEU A N 1
ATOM 1348 C CA . LEU A 1 181 ? 4.554 -8.352 9.368 1.00 98.25 181 LEU A CA 1
ATOM 1349 C C . LEU A 1 181 ? 3.230 -7.820 9.936 1.00 98.25 181 LEU A C 1
ATOM 1351 O O . LEU A 1 181 ? 3.018 -7.880 11.148 1.00 98.25 181 LEU A O 1
ATOM 1355 N N . SER A 1 182 ? 2.335 -7.310 9.085 1.00 97.06 182 SER A N 1
ATOM 1356 C CA . SER A 1 182 ? 1.134 -6.580 9.505 1.00 97.06 182 SER A CA 1
ATOM 1357 C C . SER A 1 182 ? 0.200 -7.309 10.495 1.00 97.06 182 SER A C 1
ATOM 1359 O O . SER A 1 182 ? -0.180 -6.667 11.479 1.00 97.06 182 SER A O 1
ATOM 1361 N N . PRO A 1 183 ? -0.142 -8.613 10.365 1.00 97.75 183 PRO A N 1
ATOM 1362 C CA . PRO A 1 183 ? -1.032 -9.275 11.326 1.00 97.75 183 PRO A CA 1
ATOM 1363 C C . PRO A 1 183 ? -0.404 -9.477 12.713 1.00 97.75 183 PRO A C 1
ATOM 1365 O O . PRO A 1 183 ? -1.135 -9.695 13.677 1.00 97.75 183 PRO A O 1
ATOM 1368 N N . PHE A 1 184 ? 0.926 -9.398 12.822 1.00 97.31 184 PHE A N 1
ATOM 1369 C CA . PHE A 1 184 ? 1.682 -9.625 14.059 1.00 97.31 184 PHE A CA 1
ATOM 1370 C C . PHE A 1 184 ? 2.024 -8.324 14.801 1.00 97.31 184 PHE A C 1
ATOM 1372 O O . PHE A 1 184 ? 2.542 -8.357 15.918 1.00 97.31 184 PHE A O 1
ATOM 1379 N N . VAL A 1 185 ? 1.728 -7.166 14.200 1.00 96.06 185 VAL A N 1
ATOM 1380 C CA . V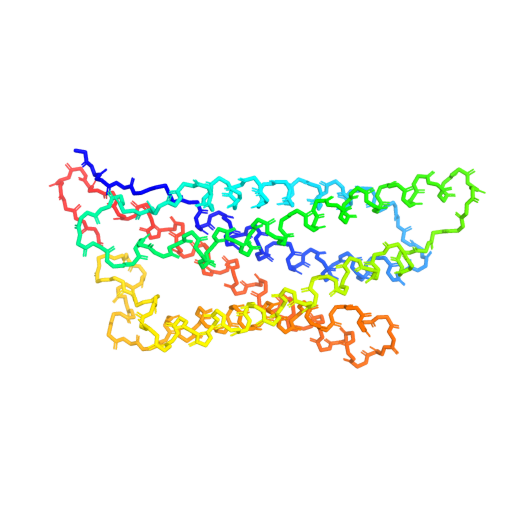AL A 1 185 ? 1.940 -5.842 14.806 1.00 96.06 185 VAL A CA 1
ATOM 1381 C C . VAL A 1 185 ? 1.286 -5.714 16.192 1.00 96.06 185 VAL A C 1
ATOM 1383 O O . VAL A 1 185 ? 1.960 -5.215 17.094 1.00 96.06 185 VAL A O 1
ATOM 1386 N N . PRO A 1 186 ? 0.038 -6.173 16.424 1.00 94.19 186 PRO A N 1
ATOM 1387 C CA . PRO A 1 186 ? -0.591 -6.059 17.742 1.00 94.19 186 PRO A CA 1
ATOM 1388 C C . PRO A 1 186 ? 0.067 -6.921 18.829 1.00 94.19 186 PRO A C 1
ATOM 1390 O O . PRO A 1 186 ? -0.061 -6.607 20.009 1.00 94.19 186 PRO A O 1
ATOM 1393 N N . ASP A 1 187 ? 0.774 -7.989 18.450 1.00 94.44 187 ASP A N 1
ATOM 1394 C CA . ASP A 1 187 ? 1.273 -8.992 19.397 1.00 94.44 187 ASP A CA 1
ATOM 1395 C C . ASP A 1 187 ? 2.649 -8.630 19.982 1.00 94.44 187 ASP A C 1
ATOM 1397 O O . ASP A 1 187 ? 3.029 -9.119 21.046 1.00 94.44 187 ASP A O 1
ATOM 1401 N N . SER A 1 188 ? 3.430 -7.782 19.301 1.00 96.06 188 SER A N 1
ATOM 1402 C CA . SER A 1 188 ? 4.795 -7.448 19.719 1.00 96.06 188 SER A CA 1
ATOM 1403 C C . SER A 1 188 ? 5.167 -6.004 19.411 1.00 96.06 188 SER A C 1
ATOM 1405 O O . SER A 1 188 ? 5.184 -5.569 18.261 1.00 96.06 188 SER A O 1
ATOM 1407 N N . LYS A 1 189 ? 5.597 -5.271 20.447 1.00 95.19 189 LYS A N 1
ATOM 1408 C CA . LYS A 1 189 ? 6.092 -3.887 20.325 1.00 95.19 189 LYS A CA 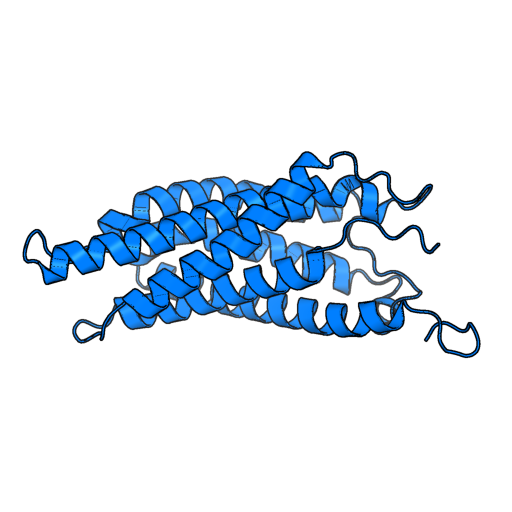1
ATOM 1409 C C . LYS A 1 189 ? 7.304 -3.773 19.393 1.00 95.19 189 LYS A C 1
ATOM 1411 O O . LYS A 1 189 ? 7.458 -2.761 18.711 1.00 95.19 189 LYS A O 1
ATOM 1416 N N . TRP A 1 190 ? 8.158 -4.797 19.358 1.00 96.81 190 TRP A N 1
ATOM 1417 C CA . TRP A 1 190 ? 9.312 -4.837 18.458 1.00 96.81 190 TRP A CA 1
ATOM 1418 C C . TRP A 1 190 ? 8.878 -4.998 17.006 1.00 96.81 190 TRP A C 1
ATOM 1420 O O . TRP A 1 190 ? 9.324 -4.229 16.155 1.00 96.81 190 TRP A O 1
ATOM 1430 N N . VAL A 1 191 ? 7.956 -5.928 16.740 1.00 96.81 191 VAL A N 1
ATOM 1431 C CA . VAL A 1 191 ? 7.380 -6.119 15.401 1.00 96.81 191 VAL A CA 1
ATOM 1432 C C . VAL A 1 191 ? 6.659 -4.853 14.953 1.00 96.81 191 VAL A C 1
ATOM 1434 O O . VAL A 1 191 ? 6.913 -4.377 13.852 1.00 96.81 191 VAL A O 1
ATOM 1437 N N . ALA A 1 192 ? 5.852 -4.241 15.823 1.00 96.38 192 ALA A N 1
ATOM 1438 C CA . ALA A 1 192 ? 5.179 -2.977 15.543 1.00 96.38 192 ALA A CA 1
ATOM 1439 C C . ALA A 1 192 ? 6.160 -1.864 15.149 1.00 96.38 192 ALA A C 1
ATOM 1441 O O . ALA A 1 192 ? 5.922 -1.144 14.180 1.00 96.38 192 ALA A O 1
ATOM 1442 N N . ARG A 1 193 ? 7.284 -1.730 15.865 1.00 97.56 193 ARG A N 1
ATOM 1443 C CA . ARG A 1 193 ? 8.302 -0.713 15.571 1.00 97.56 193 ARG A CA 1
ATOM 1444 C C . ARG A 1 193 ? 8.996 -0.965 14.234 1.00 97.56 193 ARG A C 1
ATOM 1446 O O . ARG A 1 193 ? 9.135 -0.029 13.451 1.00 97.56 193 ARG A O 1
ATOM 1453 N N . ILE A 1 194 ? 9.414 -2.205 13.976 1.00 97.75 194 ILE A N 1
ATOM 1454 C CA . ILE A 1 194 ? 10.074 -2.591 12.721 1.00 97.75 194 ILE A CA 1
ATOM 1455 C C . ILE A 1 194 ? 9.114 -2.389 11.547 1.00 97.75 194 ILE A C 1
ATOM 1457 O O . ILE A 1 194 ? 9.460 -1.697 10.593 1.00 97.75 194 ILE A O 1
ATOM 1461 N N . ALA A 1 195 ? 7.892 -2.914 11.652 1.00 97.25 195 ALA A N 1
ATOM 1462 C CA . ALA A 1 195 ? 6.866 -2.772 10.629 1.00 97.25 195 ALA A CA 1
ATOM 1463 C C . ALA A 1 195 ? 6.532 -1.298 10.371 1.00 97.25 195 ALA A C 1
ATOM 1465 O O . ALA A 1 195 ? 6.416 -0.905 9.216 1.00 97.25 195 ALA A O 1
ATOM 1466 N N . ALA A 1 196 ? 6.434 -0.459 11.406 1.00 97.81 196 ALA A N 1
ATOM 1467 C CA . ALA A 1 196 ? 6.162 0.966 11.235 1.00 97.81 196 ALA A CA 1
ATOM 1468 C C . ALA A 1 196 ? 7.292 1.699 10.495 1.00 97.81 196 ALA A C 1
ATOM 1470 O O . ALA A 1 196 ? 7.005 2.483 9.594 1.00 97.81 196 ALA A O 1
ATOM 1471 N N . ILE A 1 197 ? 8.559 1.452 10.852 1.00 98.25 197 ILE A N 1
ATOM 1472 C CA . ILE A 1 197 ? 9.716 2.080 10.189 1.00 98.25 197 ILE A CA 1
ATOM 1473 C C . ILE A 1 197 ? 9.813 1.611 8.737 1.00 98.25 197 ILE A C 1
ATOM 1475 O O . ILE A 1 197 ? 9.931 2.444 7.841 1.00 98.25 197 ILE A O 1
ATOM 1479 N N . LEU A 1 198 ? 9.721 0.299 8.507 1.00 98.31 198 LEU A N 1
ATOM 1480 C CA . LEU A 1 198 ? 9.800 -0.289 7.173 1.00 98.31 198 LEU A CA 1
ATOM 1481 C C . LEU A 1 198 ? 8.663 0.214 6.281 1.00 98.31 198 LEU A C 1
ATOM 1483 O O . LEU A 1 198 ? 8.919 0.743 5.207 1.00 98.31 198 LEU A O 1
ATOM 1487 N N . THR A 1 199 ? 7.417 0.116 6.748 1.00 98.56 199 THR A N 1
ATOM 1488 C CA . THR A 1 199 ? 6.234 0.508 5.966 1.00 98.56 199 THR A CA 1
ATOM 1489 C C . THR A 1 199 ? 6.246 1.996 5.652 1.00 98.56 199 THR A C 1
ATOM 1491 O O . THR A 1 199 ? 5.956 2.386 4.525 1.00 98.56 199 THR A O 1
ATOM 1494 N N . TRP A 1 200 ? 6.627 2.836 6.618 1.00 98.56 200 TRP A N 1
ATOM 1495 C CA . TRP A 1 200 ? 6.741 4.271 6.379 1.00 98.56 200 TRP A CA 1
ATOM 1496 C C . TRP A 1 200 ? 7.873 4.587 5.396 1.00 98.56 200 TRP A C 1
ATOM 1498 O O . TRP A 1 200 ? 7.650 5.317 4.437 1.00 98.56 200 TRP A O 1
ATOM 1508 N N . GLY A 1 201 ? 9.064 4.013 5.591 1.00 98.50 201 GLY A N 1
ATOM 1509 C CA . GLY A 1 201 ? 10.223 4.257 4.730 1.00 98.50 201 GLY A CA 1
ATOM 1510 C C . GLY A 1 201 ? 9.992 3.800 3.291 1.00 98.50 201 GLY A C 1
ATOM 1511 O O . GLY A 1 201 ? 10.210 4.570 2.361 1.00 98.50 201 GLY A O 1
ATOM 1512 N N . VAL A 1 202 ? 9.475 2.584 3.103 1.00 98.62 202 VAL A N 1
ATOM 1513 C CA . VAL A 1 202 ? 9.126 2.049 1.778 1.00 98.62 202 VAL A CA 1
ATOM 1514 C C . VAL A 1 202 ? 7.993 2.860 1.145 1.00 98.62 202 VAL A C 1
ATOM 1516 O O . VAL A 1 202 ? 8.073 3.188 -0.033 1.00 98.62 202 VAL A O 1
ATOM 1519 N N . GLY A 1 203 ? 6.977 3.260 1.917 1.00 98.44 203 GLY A N 1
ATOM 1520 C CA . GLY A 1 203 ? 5.904 4.128 1.426 1.00 98.44 203 GLY A CA 1
ATOM 1521 C C . GLY A 1 203 ? 6.415 5.486 0.935 1.00 98.44 203 GLY A C 1
ATOM 1522 O O . GLY A 1 203 ? 6.031 5.943 -0.139 1.00 98.44 203 GLY A O 1
ATOM 1523 N N . MET A 1 204 ? 7.340 6.103 1.673 1.00 98.50 204 MET A N 1
ATOM 1524 C CA . MET A 1 204 ? 7.995 7.346 1.256 1.00 98.50 204 MET A CA 1
ATOM 1525 C C . MET A 1 204 ? 8.842 7.166 -0.006 1.00 98.50 204 MET A C 1
ATOM 1527 O O . MET A 1 204 ? 8.835 8.049 -0.861 1.00 98.50 204 MET A O 1
ATOM 1531 N N . LEU A 1 205 ? 9.537 6.036 -0.156 1.00 97.94 205 LEU A N 1
ATOM 1532 C CA . LEU A 1 205 ? 10.305 5.737 -1.367 1.00 97.94 205 LEU A CA 1
ATOM 1533 C C . LEU A 1 205 ? 9.399 5.488 -2.581 1.00 97.94 205 LEU A C 1
ATOM 1535 O O . LEU A 1 205 ? 9.725 5.954 -3.669 1.00 97.94 205 LEU A O 1
ATOM 1539 N N . TRP A 1 206 ? 8.243 4.839 -2.402 1.00 97.38 206 TRP A N 1
ATOM 1540 C CA . TRP A 1 206 ? 7.222 4.725 -3.450 1.00 97.38 206 TRP A CA 1
ATOM 1541 C C . TRP A 1 206 ? 6.721 6.097 -3.896 1.00 97.38 206 TRP A C 1
ATOM 1543 O O . TRP A 1 206 ? 6.651 6.364 -5.094 1.00 97.38 206 TRP A O 1
ATOM 1553 N N . ILE A 1 207 ? 6.412 6.986 -2.947 1.00 97.75 207 ILE A N 1
ATOM 1554 C CA . ILE A 1 207 ? 6.005 8.365 -3.250 1.00 97.75 207 ILE A CA 1
ATOM 1555 C C . ILE A 1 207 ? 7.122 9.087 -4.007 1.00 97.75 207 ILE A C 1
ATOM 1557 O O . ILE A 1 207 ? 6.856 9.694 -5.040 1.00 97.75 207 ILE A O 1
ATOM 1561 N N . PHE A 1 208 ? 8.365 8.992 -3.530 1.00 95.75 208 PHE A N 1
ATOM 1562 C CA . PHE A 1 208 ? 9.520 9.614 -4.172 1.00 95.75 208 PHE A CA 1
ATOM 1563 C C . PHE A 1 208 ? 9.690 9.146 -5.623 1.00 95.75 208 PHE A C 1
ATOM 1565 O O . PHE A 1 208 ? 9.694 9.985 -6.521 1.00 95.75 208 PHE A O 1
ATOM 1572 N N . LEU A 1 209 ? 9.737 7.829 -5.857 1.00 93.00 209 LEU A N 1
ATOM 1573 C CA . LEU A 1 209 ? 9.827 7.256 -7.203 1.00 93.00 209 LEU A CA 1
ATOM 1574 C C . LEU A 1 209 ? 8.657 7.713 -8.083 1.00 93.00 209 LEU A C 1
ATOM 1576 O O . LEU A 1 209 ? 8.835 8.078 -9.238 1.00 93.00 209 LEU A O 1
ATOM 1580 N N . SER A 1 210 ? 7.443 7.741 -7.536 1.00 93.06 210 SER A N 1
ATOM 1581 C CA . SER A 1 210 ? 6.267 8.152 -8.305 1.00 93.06 210 SER A CA 1
ATOM 1582 C C . SER A 1 210 ? 6.345 9.615 -8.724 1.00 93.06 210 SER A C 1
ATOM 1584 O O . SER A 1 210 ? 5.997 9.944 -9.852 1.00 93.06 210 SER A O 1
ATOM 1586 N N . LEU A 1 211 ? 6.827 10.501 -7.848 1.00 92.69 211 LEU A N 1
ATOM 1587 C CA . LEU A 1 211 ? 7.009 11.918 -8.164 1.00 92.69 211 LEU A CA 1
ATOM 1588 C C . LEU A 1 211 ? 8.089 12.136 -9.230 1.00 92.69 211 LEU A C 1
ATOM 1590 O O . LEU A 1 211 ? 7.900 12.977 -10.109 1.00 92.69 211 LEU A O 1
ATOM 1594 N N . THR A 1 212 ? 9.184 11.367 -9.203 1.00 89.88 212 THR A N 1
ATOM 1595 C CA . THR A 1 212 ? 10.199 11.439 -10.266 1.00 89.88 212 THR A CA 1
ATOM 1596 C C . THR A 1 212 ? 9.646 10.932 -11.593 1.00 89.88 212 THR A C 1
ATOM 1598 O O . THR A 1 212 ? 9.873 11.561 -12.622 1.00 89.88 212 THR A O 1
ATOM 1601 N N . VAL A 1 213 ? 8.856 9.855 -11.576 1.00 86.31 213 VAL A N 1
ATOM 1602 C CA . VAL A 1 213 ? 8.208 9.313 -12.779 1.00 86.31 213 VAL A CA 1
ATOM 1603 C C . VAL A 1 213 ? 7.120 10.255 -13.308 1.00 86.31 213 VAL A C 1
ATOM 1605 O O . VAL A 1 213 ? 7.021 10.420 -14.517 1.00 86.31 213 VAL A O 1
ATOM 1608 N N . PHE A 1 214 ? 6.351 10.948 -12.457 1.00 86.31 214 PHE A N 1
ATOM 1609 C CA . PHE A 1 214 ? 5.404 11.985 -12.904 1.00 86.31 214 PHE A CA 1
ATOM 1610 C C . PHE A 1 214 ? 6.103 13.068 -13.723 1.00 86.31 214 PHE A C 1
ATOM 1612 O O . PHE A 1 214 ? 5.609 13.465 -14.776 1.00 86.31 214 PHE A O 1
ATOM 1619 N N . TYR A 1 215 ? 7.260 13.526 -13.246 1.00 86.12 215 TYR A N 1
ATOM 1620 C CA . TYR A 1 215 ? 8.075 14.494 -13.966 1.00 86.12 215 TYR A CA 1
ATOM 1621 C C . TYR A 1 215 ? 8.617 13.907 -15.281 1.00 86.12 215 TYR A C 1
ATOM 1623 O O . TYR A 1 215 ? 8.456 14.517 -16.339 1.00 86.12 215 TYR A O 1
ATOM 1631 N N . SER A 1 216 ? 9.193 12.700 -15.242 1.00 79.75 216 SER A N 1
ATOM 1632 C CA . SER A 1 216 ? 9.756 12.039 -16.429 1.00 79.75 216 SER A CA 1
ATOM 1633 C C . SER A 1 216 ? 8.713 11.726 -17.504 1.00 79.75 216 SER A C 1
ATOM 1635 O O . SER A 1 216 ? 8.989 11.907 -18.686 1.00 79.75 216 SER A O 1
ATOM 1637 N N . HIS A 1 217 ? 7.499 11.322 -17.122 1.00 77.38 217 HIS A N 1
ATOM 1638 C CA . HIS A 1 217 ? 6.409 11.027 -18.055 1.00 77.38 217 HIS A CA 1
ATOM 1639 C C . HIS A 1 217 ? 5.924 12.255 -18.825 1.00 77.38 217 HIS A C 1
ATOM 1641 O O . HIS A 1 217 ? 5.501 12.120 -19.969 1.00 77.38 217 HIS A O 1
ATOM 1647 N N . VAL A 1 218 ? 6.017 13.457 -18.251 1.00 75.44 218 VAL A N 1
ATOM 1648 C CA . VAL A 1 218 ? 5.775 14.690 -19.015 1.00 75.44 218 VAL A CA 1
ATOM 1649 C C . VAL A 1 218 ? 6.901 14.924 -20.027 1.00 75.44 218 VAL A C 1
ATOM 1651 O O . VAL A 1 218 ? 6.638 15.336 -21.153 1.00 75.44 218 VAL A O 1
ATOM 1654 N N . GLY A 1 219 ? 8.145 14.610 -19.661 1.00 69.12 219 GLY A N 1
ATOM 1655 C CA . GLY A 1 219 ? 9.305 14.721 -20.553 1.00 69.12 219 GLY A CA 1
ATOM 1656 C C . GLY A 1 219 ? 9.310 13.746 -21.735 1.00 69.12 219 GLY A C 1
ATOM 1657 O O . GLY A 1 219 ? 10.022 13.987 -22.704 1.00 69.12 219 GLY A O 1
ATOM 1658 N N . PHE A 1 220 ? 8.486 12.692 -21.699 1.00 64.69 220 PHE A N 1
ATOM 1659 C CA . PHE A 1 220 ? 8.261 11.799 -22.842 1.00 64.69 220 PHE A CA 1
ATOM 1660 C C . PHE A 1 220 ? 7.514 12.458 -24.003 1.00 64.69 220 PHE A C 1
ATOM 1662 O O . PHE A 1 220 ? 7.526 11.919 -25.112 1.00 64.69 220 PHE A O 1
ATOM 1669 N N . PHE A 1 221 ? 6.824 13.579 -23.776 1.00 66.31 221 PHE A N 1
ATOM 1670 C CA . PHE A 1 221 ? 6.146 14.273 -24.860 1.00 66.31 221 PHE A CA 1
ATOM 1671 C C . PHE A 1 221 ? 7.160 15.046 -25.711 1.00 66.31 221 PHE A C 1
ATOM 1673 O O . PHE A 1 221 ? 7.999 15.762 -25.153 1.00 66.31 221 PHE A O 1
ATOM 1680 N N . PRO A 1 222 ? 7.081 14.937 -27.052 1.00 65.19 222 PRO A N 1
ATOM 1681 C CA . PRO A 1 222 ? 7.926 15.733 -27.924 1.00 65.19 222 PRO A CA 1
ATOM 1682 C C . PRO A 1 222 ? 7.687 17.219 -27.652 1.00 65.19 222 PRO A C 1
ATOM 1684 O O . PRO A 1 222 ? 6.547 17.675 -27.513 1.00 65.19 222 PRO A O 1
ATOM 1687 N N . GLN A 1 223 ? 8.781 17.964 -27.562 1.00 69.12 223 GLN A N 1
ATOM 1688 C CA . GLN A 1 223 ? 8.777 19.411 -27.420 1.00 69.12 223 GLN A CA 1
ATOM 1689 C C . GLN A 1 223 ? 8.186 20.069 -28.678 1.00 69.12 223 GLN A C 1
ATOM 1691 O O . GLN A 1 223 ? 8.060 19.421 -29.721 1.00 69.12 223 GLN A O 1
ATOM 1696 N N . PRO A 1 224 ? 7.820 21.364 -28.626 1.00 70.06 224 PRO A N 1
ATOM 1697 C CA . PRO A 1 224 ? 7.268 22.073 -29.784 1.00 70.06 224 PRO A CA 1
ATOM 1698 C C . PRO A 1 224 ? 8.149 22.029 -31.045 1.00 70.06 224 PRO A C 1
ATOM 1700 O O . PRO A 1 224 ? 7.640 22.209 -32.148 1.00 70.06 224 PRO A O 1
ATOM 1703 N N . ASP A 1 225 ? 9.452 21.786 -30.892 1.00 74.31 225 ASP A N 1
ATOM 1704 C CA . ASP A 1 225 ? 10.431 21.633 -31.974 1.00 74.31 225 ASP A CA 1
ATOM 1705 C C . ASP A 1 225 ? 10.626 20.173 -32.443 1.00 74.31 225 ASP A C 1
ATOM 1707 O O . ASP A 1 225 ? 11.441 19.909 -33.325 1.00 74.31 225 ASP A O 1
ATOM 1711 N N . GLY A 1 226 ? 9.876 19.223 -31.877 1.00 69.38 226 GLY A N 1
ATOM 1712 C CA . GLY A 1 226 ? 9.968 17.792 -32.170 1.00 69.38 226 GLY A CA 1
ATOM 1713 C C . GLY A 1 226 ? 11.104 17.060 -31.450 1.00 69.38 226 GLY A C 1
ATOM 1714 O O . GLY A 1 226 ? 11.277 15.863 -31.682 1.00 69.38 226 GLY A O 1
ATOM 1715 N N . SER A 1 227 ? 11.869 17.740 -30.590 1.00 68.94 227 SER A N 1
ATOM 1716 C CA . SER A 1 227 ? 12.916 17.120 -29.772 1.00 68.94 227 SER A CA 1
ATOM 1717 C C . SER A 1 227 ? 12.347 16.427 -28.524 1.00 68.94 227 SER A C 1
ATOM 1719 O O . SER A 1 227 ? 11.225 16.696 -28.096 1.00 68.94 227 SER A O 1
ATOM 1721 N N . TYR A 1 228 ? 13.128 15.524 -27.932 1.00 64.56 228 TYR A N 1
ATOM 1722 C CA . TYR A 1 228 ? 12.862 14.926 -26.619 1.00 64.56 228 TYR A CA 1
ATOM 1723 C C . TYR A 1 228 ? 13.919 15.448 -25.630 1.00 64.56 228 TYR A C 1
ATOM 1725 O O . TYR A 1 228 ? 15.066 15.655 -26.035 1.00 64.56 228 TYR A O 1
ATOM 1733 N N . ILE A 1 229 ? 13.534 15.707 -24.370 1.00 61.09 229 ILE A N 1
ATOM 1734 C CA . ILE A 1 229 ? 14.422 16.290 -23.337 1.00 61.09 229 ILE A CA 1
ATOM 1735 C C . ILE A 1 229 ? 15.349 15.248 -22.725 1.00 61.09 229 ILE A C 1
ATOM 1737 O O . ILE A 1 229 ? 14.879 14.157 -22.352 1.00 61.09 229 ILE A O 1
#

Mean predicted aligned error: 5.42 Å

Sequence (229 aa):
MLMQGITYNTTMALVAGAIMVLVVLFARVAANPNHRTLAGWGWTFVATGAFLGITGIHMTLTWPLAQIDGAFCCSVDNITFGEPAAFYGILTFIAGIAILRAEKLADKGVRPLDLVATLRPLLYVAAIGGFGLVLFGIAGMHFGMWRPPEIEPVARLMAGSLIEPLLVMFLYVGTGVSAILSPFVPDSKWVARIAAILTWGVGMLWIFLSLTVFYSHVGFFPQPDGSYI

Radius of gyration: 19.17 Å; Cα contacts (8 Å, |Δi|>4): 332; chains: 1; bounding box: 48×36×57 Å

pLDDT: mean 88.73, std 13.21, range [35.56, 98.75]

Nearest PDB structures (foldseek):
  8u8f-assembly1_R  TM=3.943E-01  e=1.738E+00  Homo sapiens
  4nqi-assembly2_D  TM=1.958E-01  e=7.820E-01  Dictyostelium discoideum
  8qae-assembly1_A  TM=2.948E-01  e=3.865E+00  synthetic construct
  8xqp-assembly1_R  TM=3.399E-01  e=6.881E+00  Clostridium perfringens
  8cih-assembly2_B  TM=1.989E-01  e=7.520E+00  Homo sapiens

Organism: NCBI:txid1870995

InterPro domains:
  IPR009324 Protein of unknown function DUF981 [PF06168] (6-218)

Secondary structure (DSSP, 8-state):
--------HHHHHHHHHHHHHHHHHHHHHHT-TT---SHHHHHHHHHHHHHHHHHHHHHHHT-----STT-GGGGGHIIIIIHHHHHHHHHHHHHHHHHHHHHHHHHTTSS---HHHHHHHHHHHHHHHHHHHHHHHHHHHHTT-SPPPTTSTTGGGGTT-SHHHHHHHHHHHHHHHHHHHGGGGGG-HHHHHHHHHHHHHHHHHHHHHHHHHHHHHHHTSPPTTS---

Foldseek 3Di:
DPLDFPDPQLVLLQLLLVLLQLVLVLVVQVPDPPHDQCLVSLVSLLVSLCVLQVSLCVLLVPPQRPSDPPDPQRRCCSVLRNVLSNQVSPLSNVLSVLSNVLRVCCVVVVDPRDSLVSNLVSLVSLLVCLVVLLVSLVVCVVVVYQQQDCQFPPSVVQHPHCVRSNLVSLLSNLSSVLSNLVSCLVVDPVSVVVSSVSSNVSSVSSNVVSVSVVVRVVQPDQDPVRDGD